Protein AF-A0A224ZAF1-F1 (afdb_monomer)

Solvent-accessible surface area (backbone atoms only — not comparable to full-atom values): 13313 Å² total; per-residue (Å²): 137,88,83,88,81,90,82,90,80,89,79,95,67,64,73,75,65,53,63,67,61,60,48,55,57,65,61,74,75,50,59,67,68,61,52,50,55,50,52,52,49,43,46,73,72,68,43,49,74,67,41,47,54,48,26,54,76,67,20,50,62,52,69,72,47,54,64,70,58,47,50,51,38,53,52,47,50,24,62,78,53,70,41,52,77,68,52,43,50,51,36,40,50,77,38,37,47,60,71,67,50,64,64,67,54,34,51,52,30,50,47,40,45,36,69,76,67,64,37,49,71,67,54,45,38,55,36,35,67,76,36,53,63,59,35,74,46,61,58,69,50,34,53,52,34,43,50,44,42,38,73,73,66,64,44,50,71,71,62,45,55,77,46,51,65,60,32,75,45,60,66,88,48,39,50,62,48,46,54,50,24,50,77,70,75,52,70,33,70,52,86,89,46,86,73,50,42,60,77,64,58,44,71,46,80,54,65,58,58,32,19,54,75,70,65,69,43,59,48,64,62,50,55,54,52,61,73,74,109

Organism: NCBI:txid60191

pLDDT: mean 88.0, std 18.53, range [28.61, 98.06]

Foldseek 3Di:
DDDDDDDDDDDPPPPPVVVVVVLVVLLVPDDPVLLVVLLVLCVVLVQDPVLSVLLCVQPVVLSSDHSVLNVVLLVLCCVLLVDDSVLSSLLCSVPVCLSVDDSVLLNVLSCCVCPVLPDDSVLSSLQCSVPVCSSVADSVQLSVQSCCCCVVLVDDSVLCSVPVCSSRDGCVQQVLLQVLCVVLVQSACDPVDPSHDRSVLSHDDDLQCSCVPRVVHGSVVSVVSVVVD

Radius of gyration: 22.2 Å; Cα contacts (8 Å, |Δi|>4): 228; chains: 1; bounding box: 72×34×62 Å

Structure (mmCIF, N/CA/C/O backbone):
data_AF-A0A224ZAF1-F1
#
_entry.id   AF-A0A224ZAF1-F1
#
loop_
_atom_site.group_PDB
_atom_site.id
_atom_site.type_symbol
_atom_site.label_atom_id
_atom_site.label_alt_id
_atom_site.label_comp_id
_atom_site.label_asym_id
_atom_site.label_entity_id
_atom_site.label_seq_id
_atom_site.pdbx_PDB_ins_code
_atom_site.Cartn_x
_atom_site.Cartn_y
_atom_site.Cartn_z
_atom_site.occupancy
_atom_site.B_iso_or_equiv
_atom_site.auth_seq_id
_atom_site.auth_comp_id
_atom_site.auth_asym_id
_atom_site.auth_atom_id
_atom_site.pdbx_PDB_model_num
ATOM 1 N N . MET A 1 1 ? -54.589 20.707 -3.545 1.00 34.38 1 MET A N 1
ATOM 2 C CA . MET A 1 1 ? -54.838 19.436 -2.820 1.00 34.38 1 MET A CA 1
ATOM 3 C C . MET A 1 1 ? -54.969 18.335 -3.865 1.00 34.38 1 MET A C 1
ATOM 5 O O . MET A 1 1 ? -55.726 18.616 -4.787 1.00 34.38 1 MET A O 1
ATOM 9 N N . PRO A 1 2 ? -54.338 17.138 -3.798 1.00 40.12 2 PRO A N 1
ATOM 10 C CA . PRO A 1 2 ? -53.207 16.578 -3.009 1.00 40.12 2 PRO A CA 1
ATOM 11 C C . PRO A 1 2 ? -51.940 16.366 -3.919 1.00 40.12 2 PRO A C 1
ATOM 13 O O . PRO A 1 2 ? -52.052 16.521 -5.125 1.00 40.12 2 PRO A O 1
ATOM 16 N N . ALA A 1 3 ? -50.661 16.287 -3.505 1.00 33.47 3 ALA A N 1
ATOM 17 C CA . ALA A 1 3 ? -49.837 15.394 -2.653 1.00 33.47 3 ALA A CA 1
ATOM 18 C C . ALA A 1 3 ? -48.871 14.460 -3.446 1.00 33.47 3 ALA A C 1
ATOM 20 O O . ALA A 1 3 ? -49.332 13.591 -4.170 1.00 33.47 3 ALA A O 1
ATOM 21 N N . ARG A 1 4 ? -47.554 14.583 -3.134 1.00 34.00 4 ARG A N 1
ATOM 22 C CA . ARG A 1 4 ? -46.446 13.573 -3.174 1.00 34.00 4 ARG A CA 1
ATOM 23 C C . ARG A 1 4 ? -46.018 13.034 -4.566 1.00 34.00 4 ARG A C 1
ATOM 25 O O . ARG A 1 4 ? -46.826 12.933 -5.461 1.00 34.00 4 ARG A O 1
ATOM 32 N N . SER A 1 5 ? -44.769 12.663 -4.876 1.00 31.55 5 SER A N 1
ATOM 33 C CA . SER A 1 5 ? -43.527 12.402 -4.124 1.00 31.55 5 SER A CA 1
ATOM 34 C C . SER A 1 5 ? -42.314 12.343 -5.077 1.00 31.55 5 SER A C 1
ATOM 36 O O . SER A 1 5 ? -42.442 12.008 -6.248 1.00 31.55 5 SER A O 1
ATOM 38 N N . ARG A 1 6 ? -41.122 12.604 -4.523 1.00 40.50 6 ARG A N 1
ATOM 39 C CA . ARG A 1 6 ? -39.779 12.392 -5.101 1.00 40.50 6 ARG A CA 1
ATOM 40 C C . ARG A 1 6 ? -39.548 10.957 -5.609 1.00 40.50 6 ARG A C 1
ATOM 42 O O . ARG A 1 6 ? -39.915 10.021 -4.909 1.00 40.50 6 ARG A O 1
ATOM 49 N N . SER A 1 7 ? -38.684 10.794 -6.617 1.00 29.95 7 SER A N 1
ATOM 50 C CA . SER A 1 7 ? -37.680 9.714 -6.599 1.00 29.95 7 SER A CA 1
ATOM 51 C C . SER A 1 7 ? -36.420 10.066 -7.401 1.00 29.95 7 SER A C 1
ATOM 53 O O . SER A 1 7 ? -36.425 10.113 -8.627 1.00 29.95 7 SER A O 1
ATOM 55 N N . ARG A 1 8 ? -35.312 10.268 -6.679 1.00 40.66 8 ARG A N 1
ATOM 56 C CA . ARG A 1 8 ? -33.944 10.075 -7.183 1.00 40.66 8 ARG A CA 1
ATOM 57 C C . ARG A 1 8 ? -33.685 8.569 -7.317 1.00 40.66 8 ARG A C 1
ATOM 59 O O . ARG A 1 8 ? -33.911 7.852 -6.350 1.00 40.66 8 ARG A O 1
ATOM 66 N N . SER A 1 9 ? -33.062 8.123 -8.403 1.00 30.52 9 SER A N 1
ATOM 67 C CA . SER A 1 9 ? -32.105 6.998 -8.390 1.00 30.52 9 SER A CA 1
ATOM 68 C C . SER A 1 9 ? -31.168 7.178 -9.596 1.00 30.52 9 SER A C 1
ATOM 70 O O . SER A 1 9 ? -31.626 7.387 -10.709 1.00 30.52 9 SER A O 1
ATOM 72 N N . LYS A 1 10 ? -29.897 7.548 -9.389 1.00 38.84 10 LYS A N 1
ATOM 73 C CA . LYS A 1 10 ? -28.724 6.697 -9.109 1.00 38.84 10 LYS A CA 1
ATOM 74 C C . LYS A 1 10 ? -28.522 5.588 -10.144 1.00 38.84 10 LYS A C 1
ATOM 76 O O . LYS A 1 10 ? -29.118 4.537 -9.998 1.00 38.84 10 LYS A O 1
ATOM 81 N N . THR A 1 11 ? -27.518 5.764 -11.004 1.00 35.31 11 THR A N 1
ATOM 82 C CA . THR A 1 11 ? -26.597 4.684 -11.415 1.00 35.31 11 THR A CA 1
ATOM 83 C C . THR A 1 11 ? -25.289 5.277 -11.951 1.00 35.31 11 THR A C 1
ATOM 85 O O . THR A 1 11 ? -24.948 5.220 -13.127 1.00 35.31 11 THR A O 1
ATOM 88 N N . GLY A 1 12 ? -24.489 5.829 -11.034 1.00 39.91 12 GLY A N 1
ATOM 89 C CA . GLY A 1 12 ? -23.061 6.092 -11.241 1.00 39.91 12 GLY A CA 1
ATOM 90 C C . GLY A 1 12 ? -22.243 4.797 -11.203 1.00 39.91 12 GLY A C 1
ATOM 91 O O . GLY A 1 12 ? -21.372 4.646 -10.353 1.00 39.91 12 GLY A O 1
ATOM 92 N N . ALA A 1 13 ? -22.559 3.846 -12.085 1.00 35.72 13 ALA A N 1
ATOM 93 C CA . ALA A 1 13 ? -21.851 2.569 -12.225 1.00 35.72 13 ALA A CA 1
ATOM 94 C C . ALA A 1 13 ? -21.163 2.410 -13.596 1.00 35.72 13 ALA A C 1
ATOM 96 O O . ALA A 1 13 ? -20.459 1.431 -13.823 1.00 35.72 13 ALA A O 1
ATOM 97 N N . SER A 1 14 ? -21.303 3.385 -14.502 1.00 32.88 14 SER A N 1
ATOM 98 C CA . SER A 1 14 ? -20.817 3.243 -15.881 1.00 32.88 14 SER A CA 1
ATOM 99 C C . SER A 1 14 ? -19.354 3.656 -16.099 1.00 32.88 14 SER A C 1
ATOM 101 O O . SER A 1 14 ? -18.774 3.287 -17.113 1.00 32.88 14 SER A O 1
ATOM 103 N N . LEU A 1 15 ? -18.721 4.392 -15.177 1.00 32.12 15 LEU A N 1
ATOM 104 C CA . LEU A 1 15 ? -17.394 4.987 -15.427 1.00 32.12 15 LEU A CA 1
ATOM 105 C C . LEU A 1 15 ? -16.204 4.069 -15.104 1.00 32.12 15 LEU A C 1
ATOM 107 O O . LEU A 1 15 ? -15.120 4.260 -15.649 1.00 32.12 15 LEU A O 1
ATOM 111 N N . LEU A 1 16 ? -16.386 3.048 -14.260 1.00 40.03 16 LEU A N 1
ATOM 112 C CA . LEU A 1 16 ? -15.295 2.132 -13.890 1.00 40.03 16 LEU A CA 1
ATOM 113 C C . LEU A 1 16 ? -15.187 0.919 -14.822 1.00 40.03 16 LEU A C 1
ATOM 115 O O . LEU A 1 16 ? -14.086 0.417 -15.036 1.00 40.03 16 LEU A O 1
ATOM 119 N N . PHE A 1 17 ? -16.296 0.493 -15.433 1.00 28.61 17 PHE A N 1
ATOM 120 C CA . PHE A 1 17 ? -16.288 -0.577 -16.436 1.00 28.61 17 PHE A CA 1
ATOM 121 C C . PHE A 1 17 ? -15.865 -0.093 -17.830 1.00 28.61 17 PHE A C 1
ATOM 123 O O . PHE A 1 17 ? -15.310 -0.867 -18.608 1.00 28.61 17 PHE A O 1
ATOM 130 N N . TRP A 1 18 ? -16.046 1.196 -18.131 1.00 31.34 18 TRP A N 1
ATOM 131 C CA . TRP A 1 18 ? -15.693 1.764 -19.434 1.00 31.34 18 TRP A CA 1
ATOM 132 C C . TRP A 1 18 ? -14.180 1.861 -19.683 1.00 31.34 18 TRP A C 1
ATOM 134 O O . TRP A 1 18 ? -13.717 1.642 -20.802 1.00 31.34 18 TRP A O 1
ATOM 144 N N . ASN A 1 19 ? -13.382 2.101 -18.638 1.00 35.50 19 ASN A N 1
ATOM 145 C CA . ASN A 1 19 ? -11.931 2.266 -18.788 1.00 35.50 19 ASN A CA 1
ATOM 146 C C . ASN A 1 19 ? -11.161 0.958 -19.008 1.00 35.50 19 ASN A C 1
ATOM 148 O O . ASN A 1 19 ? -10.015 1.01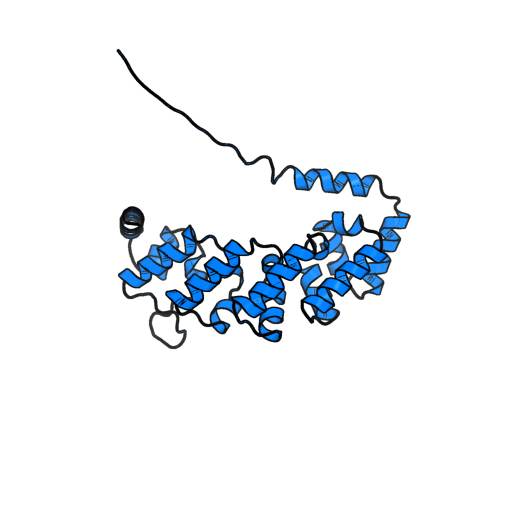1 -19.441 1.00 35.50 19 ASN A O 1
ATOM 152 N N . SER A 1 20 ? -11.757 -0.210 -18.742 1.00 36.09 20 SER A N 1
ATOM 153 C CA . SER A 1 20 ? -11.065 -1.489 -18.957 1.00 36.09 20 SER A CA 1
ATOM 154 C C . SER A 1 20 ? -11.207 -2.028 -20.384 1.00 36.09 20 SER A C 1
ATOM 156 O O . SER A 1 20 ? -10.370 -2.827 -20.793 1.00 36.09 20 SER A O 1
ATOM 158 N N . ARG A 1 21 ? -12.227 -1.603 -21.151 1.00 37.44 21 ARG A N 1
ATOM 159 C CA . ARG A 1 21 ? -12.426 -2.044 -22.548 1.00 37.44 21 ARG A CA 1
ATOM 160 C C . ARG A 1 21 ? -11.609 -1.239 -23.565 1.00 37.44 21 ARG A C 1
ATOM 162 O O . ARG A 1 21 ? -11.097 -1.826 -24.507 1.00 37.44 21 ARG A O 1
ATOM 169 N N . ARG A 1 22 ? -11.392 0.064 -23.344 1.00 43.25 22 ARG A N 1
ATOM 170 C CA . ARG A 1 22 ? -10.605 0.919 -24.264 1.00 43.25 22 ARG A CA 1
ATOM 171 C C . ARG A 1 22 ? -9.097 0.649 -24.263 1.00 43.25 22 ARG A C 1
ATOM 173 O O . ARG A 1 22 ? -8.414 0.966 -25.226 1.00 43.25 22 ARG A O 1
ATOM 180 N N . SER A 1 23 ? -8.553 0.065 -23.194 1.00 46.84 23 SER A N 1
ATOM 181 C CA . SER A 1 23 ? -7.111 -0.218 -23.102 1.00 46.84 23 SER A CA 1
ATOM 182 C C . SER A 1 23 ? -6.641 -1.361 -24.004 1.00 46.84 23 SER A C 1
ATOM 184 O O . SER A 1 23 ? -5.444 -1.473 -24.247 1.00 46.84 23 SER A O 1
ATOM 186 N N . CYS A 1 24 ? -7.561 -2.211 -24.470 1.00 50.28 24 CYS A N 1
ATOM 187 C CA . CYS A 1 24 ? -7.240 -3.323 -25.361 1.00 50.28 24 CYS A CA 1
ATOM 188 C C . CYS A 1 24 ? -7.118 -2.860 -26.823 1.00 50.28 24 CYS A C 1
ATOM 190 O O . CYS A 1 24 ? -6.304 -3.406 -27.551 1.00 50.28 24 CYS A O 1
ATOM 192 N N . GLU A 1 25 ? -7.827 -1.798 -27.230 1.00 53.69 25 GLU A N 1
ATOM 193 C CA . GLU A 1 25 ? -7.785 -1.292 -28.612 1.00 53.69 25 GLU A CA 1
ATOM 194 C C . GLU A 1 25 ? -6.395 -0.778 -29.007 1.00 53.69 25 GLU A C 1
ATOM 196 O O . GLU A 1 25 ? -5.901 -1.138 -30.064 1.00 53.69 25 GLU A O 1
ATOM 201 N N . VAL A 1 26 ? -5.713 -0.010 -28.148 1.00 60.78 26 VAL A N 1
ATOM 202 C CA . VAL A 1 26 ? -4.401 0.591 -28.482 1.00 60.78 26 VAL A CA 1
ATOM 203 C C . VAL A 1 26 ? -3.321 -0.465 -28.740 1.00 60.78 26 VAL A C 1
ATOM 205 O O . VAL A 1 26 ? -2.450 -0.265 -29.578 1.00 60.78 26 VAL A O 1
ATOM 208 N N . LEU A 1 27 ? -3.391 -1.602 -28.045 1.00 63.16 27 LEU A N 1
ATOM 209 C CA . LEU A 1 27 ? -2.445 -2.705 -28.216 1.00 63.16 27 LEU A CA 1
ATOM 210 C C . LEU A 1 27 ? -2.661 -3.477 -29.521 1.00 63.16 27 LEU A C 1
ATOM 212 O O . LEU A 1 27 ? -1.705 -4.030 -30.047 1.00 63.16 27 LEU A O 1
ATOM 216 N N . LEU A 1 28 ? -3.889 -3.494 -30.048 1.00 66.19 28 LEU A N 1
ATOM 217 C CA . LEU A 1 28 ? -4.219 -4.172 -31.306 1.00 66.19 28 LEU A CA 1
ATOM 218 C C . LEU A 1 28 ? -3.723 -3.407 -32.543 1.00 66.19 28 LEU A C 1
ATOM 220 O O . LEU A 1 28 ? -3.594 -4.006 -33.605 1.00 66.19 28 LEU A O 1
ATOM 224 N N . TYR A 1 29 ? -3.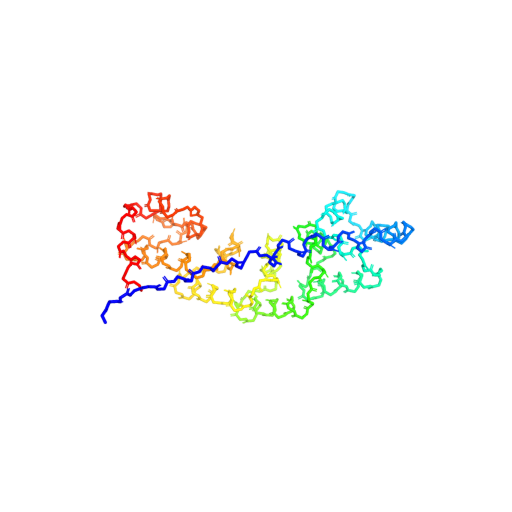436 -2.109 -32.407 1.00 72.38 29 TYR A N 1
ATOM 225 C CA . TYR A 1 29 ? -2.882 -1.273 -33.479 1.00 72.38 29 TYR A CA 1
ATOM 226 C C . TYR A 1 29 ? -1.354 -1.112 -33.404 1.00 72.38 29 TYR A C 1
ATOM 228 O O . TYR A 1 29 ? -0.768 -0.459 -34.265 1.00 72.38 29 TYR A O 1
ATOM 236 N N . GLU A 1 30 ? -0.697 -1.670 -32.382 1.00 75.62 30 GLU A N 1
ATOM 237 C CA . GLU A 1 30 ? 0.762 -1.619 -32.251 1.00 75.62 30 GLU A CA 1
ATOM 238 C C . GLU A 1 30 ? 1.425 -2.747 -33.059 1.00 75.62 30 GLU A C 1
ATOM 240 O O . GLU A 1 30 ? 1.025 -3.905 -32.916 1.00 75.62 30 GLU A O 1
ATOM 245 N N . PRO A 1 31 ? 2.458 -2.446 -33.872 1.00 81.56 31 PRO A N 1
ATOM 246 C CA . PRO A 1 31 ? 3.242 -3.464 -34.565 1.00 81.56 31 PRO A CA 1
ATOM 247 C C . PRO A 1 31 ? 3.814 -4.505 -33.595 1.00 81.56 31 PRO A C 1
ATOM 249 O O . PRO A 1 31 ? 4.301 -4.161 -32.511 1.00 81.56 31 PRO A O 1
ATOM 252 N N . LEU A 1 32 ? 3.791 -5.780 -33.991 1.00 80.94 32 LEU A N 1
ATOM 253 C CA . LEU A 1 32 ? 4.259 -6.890 -33.152 1.00 80.94 32 LEU A CA 1
ATOM 254 C C . LEU A 1 32 ? 5.736 -6.739 -32.770 1.00 80.94 32 LEU A C 1
ATOM 256 O O . LEU A 1 32 ? 6.126 -7.082 -31.654 1.00 80.94 32 LEU A O 1
ATOM 260 N N . GLU A 1 33 ? 6.541 -6.149 -33.648 1.00 84.06 33 GLU A N 1
ATOM 261 C CA . GLU A 1 33 ? 7.956 -5.870 -33.422 1.00 84.06 33 GLU A CA 1
ATOM 262 C C . GLU A 1 33 ? 8.144 -4.905 -32.245 1.00 84.06 33 GLU A C 1
ATOM 264 O O . GLU A 1 33 ? 8.993 -5.123 -31.381 1.00 84.06 33 GLU A O 1
ATOM 269 N N . ASN A 1 34 ? 7.300 -3.871 -32.144 1.00 85.56 34 ASN A N 1
ATOM 270 C CA . ASN A 1 34 ? 7.350 -2.922 -31.031 1.00 85.56 34 ASN A CA 1
ATOM 271 C C . ASN A 1 34 ? 6.990 -3.593 -29.705 1.00 85.56 34 ASN A C 1
ATOM 273 O O . ASN A 1 34 ? 7.576 -3.271 -28.670 1.00 85.56 34 ASN A O 1
ATOM 277 N N . LEU A 1 35 ? 6.024 -4.513 -29.721 1.00 85.25 35 LEU A N 1
ATOM 278 C CA . LEU A 1 35 ? 5.639 -5.265 -28.531 1.00 85.25 35 LEU A CA 1
ATOM 279 C C . LEU A 1 35 ? 6.760 -6.205 -28.087 1.00 85.25 35 LEU A C 1
ATOM 281 O O . LEU A 1 35 ? 7.071 -6.236 -26.895 1.00 85.25 35 LEU A O 1
ATOM 285 N N . GLN A 1 36 ? 7.414 -6.885 -29.030 1.00 89.50 36 GLN A N 1
ATOM 286 C CA . GLN A 1 36 ? 8.555 -7.750 -28.744 1.00 89.50 36 GLN A CA 1
ATOM 287 C C . GLN A 1 36 ? 9.703 -6.961 -28.103 1.00 89.50 36 GLN A C 1
ATOM 289 O O . GLN A 1 36 ? 10.167 -7.333 -27.030 1.00 89.50 36 GLN A O 1
ATOM 294 N N . VAL A 1 37 ? 10.064 -5.797 -28.655 1.00 93.19 37 VAL A N 1
ATOM 295 C CA . VAL A 1 37 ? 11.100 -4.914 -28.082 1.00 93.19 37 VAL A CA 1
ATOM 296 C C . VAL A 1 37 ? 10.777 -4.513 -26.635 1.00 93.19 37 VAL A C 1
ATOM 298 O O . VAL A 1 37 ? 11.663 -4.445 -25.782 1.00 93.19 37 VAL A O 1
ATOM 301 N N . ARG A 1 38 ? 9.502 -4.249 -26.321 1.00 92.44 38 ARG A N 1
ATOM 302 C CA . ARG A 1 38 ? 9.060 -3.873 -24.965 1.00 92.44 38 ARG A CA 1
ATOM 303 C C . ARG A 1 38 ? 9.100 -5.063 -24.001 1.00 92.44 38 ARG A C 1
ATOM 305 O O . ARG A 1 38 ? 9.441 -4.883 -22.831 1.00 92.44 38 ARG A O 1
ATOM 312 N N . VAL A 1 39 ? 8.788 -6.266 -24.480 1.00 93.56 39 VAL A N 1
ATOM 313 C CA . VAL A 1 39 ? 8.929 -7.517 -23.718 1.00 93.56 39 VAL A CA 1
ATOM 314 C C . VAL A 1 39 ? 10.403 -7.817 -23.446 1.00 93.56 39 VAL A C 1
ATOM 316 O O . VAL A 1 39 ? 10.773 -8.017 -22.288 1.00 93.56 39 VAL A O 1
ATOM 319 N N . ASP A 1 40 ? 11.254 -7.747 -24.467 1.00 95.44 40 ASP A N 1
ATOM 320 C CA . ASP A 1 40 ? 12.700 -7.962 -24.356 1.00 95.44 40 ASP A CA 1
ATOM 321 C C . ASP A 1 40 ? 13.336 -6.954 -23.397 1.00 95.44 40 ASP A C 1
ATOM 323 O O . ASP A 1 40 ? 14.179 -7.306 -22.570 1.00 95.44 40 ASP A O 1
ATOM 327 N N . TYR A 1 41 ? 12.869 -5.704 -23.421 1.00 96.56 41 TYR A N 1
ATOM 328 C CA . TYR A 1 41 ? 13.269 -4.698 -22.447 1.00 96.56 41 TYR A CA 1
ATOM 329 C C . TYR A 1 41 ? 12.937 -5.123 -21.005 1.00 96.56 41 TYR A C 1
ATOM 331 O O . TYR A 1 41 ? 13.802 -5.033 -20.129 1.00 96.56 41 TYR A O 1
ATOM 339 N N . LEU A 1 42 ? 11.726 -5.620 -20.728 1.00 95.94 42 LEU A N 1
ATOM 340 C CA . LEU A 1 42 ? 11.365 -6.086 -19.382 1.00 95.94 42 LEU A CA 1
ATOM 341 C C . LEU A 1 42 ? 12.235 -7.276 -18.947 1.00 95.94 42 LEU A C 1
ATOM 343 O O . LEU A 1 42 ? 12.708 -7.307 -17.807 1.00 95.94 42 LEU A O 1
ATOM 347 N N . LEU A 1 43 ? 12.516 -8.211 -19.856 1.00 96.50 43 LEU A N 1
ATOM 348 C CA . LEU A 1 43 ? 13.433 -9.324 -19.600 1.00 96.50 43 LEU A CA 1
ATOM 349 C C . LEU A 1 43 ? 14.857 -8.821 -19.309 1.00 96.50 43 LEU A C 1
ATOM 351 O O . LEU A 1 43 ? 15.472 -9.250 -18.331 1.00 96.50 43 LEU A O 1
ATOM 355 N N . SER A 1 44 ? 15.345 -7.821 -20.053 1.00 97.12 44 SER A N 1
ATOM 356 C CA . SER A 1 44 ? 16.657 -7.192 -19.822 1.00 97.12 44 SER A CA 1
ATOM 357 C C . SER A 1 44 ? 16.766 -6.544 -18.432 1.00 97.12 44 SER A C 1
ATOM 359 O O . SER A 1 44 ? 17.831 -6.532 -17.813 1.00 97.12 44 SER A O 1
ATOM 361 N N . LYS A 1 45 ? 15.640 -6.068 -17.879 1.00 96.62 45 LYS A N 1
ATOM 362 C CA . LYS A 1 45 ? 15.536 -5.509 -16.519 1.00 96.62 45 LYS A CA 1
ATOM 363 C C . LYS A 1 45 ? 15.363 -6.575 -15.432 1.00 96.62 45 LYS A C 1
ATOM 365 O O . LYS A 1 45 ? 15.161 -6.230 -14.261 1.00 96.62 45 LYS A O 1
ATOM 370 N N . ARG A 1 46 ? 15.524 -7.854 -15.790 1.00 97.44 46 ARG A N 1
ATOM 371 C CA . ARG A 1 46 ? 15.447 -9.041 -14.923 1.00 97.44 46 ARG A CA 1
ATOM 372 C C . ARG A 1 46 ? 14.053 -9.311 -14.355 1.00 97.44 46 ARG A C 1
ATOM 374 O O . ARG A 1 46 ? 13.938 -9.862 -13.260 1.00 97.44 46 ARG A O 1
ATOM 381 N N . PHE A 1 47 ? 12.990 -8.896 -15.046 1.00 97.38 47 PHE A N 1
ATOM 382 C CA . PHE A 1 47 ? 11.657 -9.422 -14.746 1.00 97.38 47 PHE A CA 1
ATOM 383 C C . PHE A 1 47 ? 11.595 -10.888 -15.183 1.00 97.38 47 PHE A C 1
ATOM 385 O O . PHE A 1 47 ? 12.058 -11.223 -16.271 1.00 97.38 47 PHE A O 1
ATOM 392 N N . SER A 1 48 ? 11.038 -11.761 -14.339 1.00 97.06 48 SER A N 1
ATOM 393 C CA . SER A 1 48 ? 10.843 -13.161 -14.722 1.00 97.06 48 SER A CA 1
ATOM 394 C C . SER A 1 48 ? 9.771 -13.277 -15.816 1.00 97.06 48 SER A C 1
ATOM 396 O O . SER A 1 48 ? 8.896 -12.407 -15.898 1.00 97.06 48 SER A O 1
ATOM 398 N N . PRO A 1 49 ? 9.776 -14.342 -16.632 1.00 96.19 49 PRO A N 1
ATOM 399 C CA . PRO A 1 49 ? 8.737 -14.565 -17.639 1.00 96.19 49 PRO A CA 1
ATOM 400 C C . PRO A 1 49 ? 7.310 -14.546 -17.058 1.00 96.19 49 PRO A C 1
ATOM 402 O O . PRO A 1 49 ? 6.387 -13.990 -17.658 1.00 96.19 49 PRO A O 1
ATOM 405 N N . GLU A 1 50 ? 7.121 -15.063 -15.841 1.00 95.94 50 GLU A N 1
ATOM 406 C CA . GLU A 1 50 ? 5.835 -15.057 -15.130 1.00 95.94 50 GLU A CA 1
ATOM 407 C C . GLU A 1 50 ? 5.441 -13.640 -14.702 1.00 95.94 50 GLU A C 1
ATOM 409 O O . GLU A 1 50 ? 4.272 -13.252 -14.792 1.00 95.94 50 GLU A O 1
ATOM 414 N N . ALA A 1 51 ? 6.415 -12.848 -14.243 1.00 95.69 51 ALA A N 1
ATOM 415 C CA . ALA A 1 51 ? 6.207 -11.451 -13.892 1.00 95.69 51 ALA A CA 1
ATOM 416 C C . ALA A 1 51 ? 5.822 -10.627 -15.123 1.00 95.69 51 ALA A C 1
ATOM 418 O O . ALA A 1 51 ? 4.852 -9.869 -15.061 1.00 95.69 51 ALA A O 1
ATOM 419 N N . VAL A 1 52 ? 6.520 -10.824 -16.247 1.00 95.25 52 VAL A N 1
ATOM 420 C CA . VAL A 1 52 ? 6.175 -10.211 -17.533 1.00 95.25 52 VAL A CA 1
ATOM 421 C C . VAL A 1 52 ? 4.748 -10.589 -17.904 1.00 95.25 52 VAL A C 1
ATOM 423 O O . VAL A 1 52 ? 3.913 -9.699 -18.006 1.00 95.25 52 VAL A O 1
ATOM 426 N N . THR A 1 53 ? 4.410 -11.879 -17.963 1.00 93.62 53 THR A N 1
ATOM 427 C CA . THR A 1 53 ? 3.053 -12.361 -18.292 1.00 93.62 53 THR A CA 1
ATOM 428 C C . THR A 1 53 ? 1.974 -11.720 -17.412 1.00 93.62 53 THR A C 1
ATOM 430 O O . THR A 1 53 ? 0.934 -11.262 -17.902 1.00 93.62 53 THR A O 1
ATOM 433 N N . ARG A 1 54 ? 2.229 -11.612 -16.101 1.00 94.31 54 ARG A N 1
ATOM 434 C CA . ARG A 1 54 ? 1.329 -10.929 -15.163 1.00 94.31 54 ARG A CA 1
ATOM 435 C C . ARG A 1 54 ? 1.190 -9.440 -15.485 1.00 94.31 54 ARG A C 1
ATOM 437 O O . ARG A 1 54 ? 0.075 -8.920 -15.392 1.00 94.31 54 ARG A O 1
ATOM 444 N N . ILE A 1 55 ? 2.275 -8.760 -15.848 1.00 93.19 55 ILE A N 1
ATOM 445 C CA . ILE A 1 55 ? 2.259 -7.353 -16.257 1.00 93.19 55 ILE A CA 1
ATOM 446 C C . ILE A 1 55 ? 1.443 -7.172 -17.539 1.00 93.19 55 ILE A C 1
ATOM 448 O O . ILE A 1 55 ? 0.539 -6.336 -17.538 1.00 93.19 55 ILE A O 1
ATOM 452 N N . LEU A 1 56 ? 1.682 -7.989 -18.573 1.00 89.12 56 LEU A N 1
ATOM 453 C CA . LEU A 1 56 ? 0.942 -7.937 -19.843 1.00 89.12 56 LEU A CA 1
ATOM 454 C C . LEU A 1 56 ? -0.569 -8.086 -19.597 1.00 89.12 56 LEU A C 1
ATOM 456 O O . LEU A 1 56 ? -1.370 -7.294 -20.089 1.00 89.12 56 LEU A O 1
ATOM 460 N N . SER A 1 57 ? -0.948 -9.055 -18.759 1.00 89.75 57 SER A N 1
ATOM 461 C CA . SER A 1 57 ? -2.352 -9.382 -18.483 1.00 89.75 57 SER A CA 1
ATOM 462 C C . SER A 1 57 ? -3.080 -8.301 -17.676 1.00 89.75 57 SER A C 1
ATOM 464 O O . SER A 1 57 ? -4.273 -8.074 -17.861 1.00 89.75 57 SER A O 1
ATOM 466 N N . ASN A 1 58 ? -2.390 -7.639 -16.740 1.00 90.25 58 ASN A N 1
ATOM 467 C CA . ASN A 1 58 ? -3.029 -6.736 -15.773 1.00 90.25 58 ASN A CA 1
ATOM 468 C C . ASN A 1 58 ? -2.791 -5.247 -16.051 1.00 90.25 58 ASN A C 1
ATOM 470 O O . ASN A 1 58 ? -3.499 -4.406 -15.487 1.00 90.25 58 ASN A O 1
ATOM 474 N N . ALA A 1 59 ? -1.809 -4.902 -16.880 1.00 90.31 59 ALA A N 1
ATOM 475 C CA . ALA A 1 59 ? -1.482 -3.531 -17.257 1.00 90.31 59 ALA A CA 1
ATOM 476 C C . ALA A 1 59 ? -1.064 -3.427 -18.737 1.00 90.31 59 ALA A C 1
ATOM 478 O O . ALA A 1 59 ? 0.048 -2.987 -19.026 1.00 90.31 59 ALA A O 1
ATOM 479 N N . PRO A 1 60 ? -1.971 -3.743 -19.682 1.00 85.94 60 PRO A N 1
ATOM 480 C CA . PRO A 1 60 ? -1.710 -3.625 -21.120 1.00 85.94 60 PRO A CA 1
ATOM 481 C C . PRO A 1 60 ? -1.201 -2.230 -21.523 1.00 85.94 60 PRO A C 1
ATOM 483 O O . PRO A 1 60 ? -0.280 -2.100 -22.320 1.00 85.94 60 PRO A O 1
ATOM 486 N N . LEU A 1 61 ? -1.711 -1.169 -20.886 1.00 86.75 61 LEU A N 1
ATOM 487 C CA . LEU A 1 61 ? -1.258 0.207 -21.129 1.00 86.75 61 LEU A CA 1
ATOM 488 C C . LEU A 1 61 ? 0.226 0.443 -20.826 1.00 86.75 61 LEU A C 1
ATOM 490 O O . LEU A 1 61 ? 0.808 1.372 -21.375 1.00 86.75 61 LEU A O 1
ATOM 494 N N . PHE A 1 62 ? 0.852 -0.359 -19.963 1.00 88.75 62 PHE A N 1
ATOM 495 C CA . PHE A 1 62 ? 2.280 -0.207 -19.698 1.00 88.75 62 PHE A CA 1
ATOM 496 C C . PHE A 1 62 ? 3.113 -0.559 -20.931 1.00 88.75 62 PHE A C 1
ATOM 498 O O . PHE A 1 62 ? 4.104 0.112 -21.207 1.00 88.75 62 PHE A O 1
ATOM 505 N N . LEU A 1 63 ? 2.651 -1.537 -21.715 1.00 84.62 63 LEU A N 1
ATOM 506 C CA . LEU A 1 63 ? 3.232 -1.861 -23.009 1.00 84.62 63 LEU A CA 1
ATOM 507 C C . LEU A 1 63 ? 2.892 -0.846 -24.082 1.00 84.62 63 LEU A C 1
ATOM 509 O O . LEU A 1 63 ? 3.500 -0.931 -25.124 1.00 84.62 63 LEU A O 1
ATOM 513 N N . ALA A 1 64 ? 1.955 0.083 -23.899 1.00 87.19 64 ALA A N 1
ATOM 514 C CA . ALA A 1 64 ? 1.731 1.143 -24.886 1.00 87.19 64 ALA A CA 1
ATOM 515 C C . ALA A 1 64 ? 2.810 2.241 -24.805 1.00 87.19 64 ALA A C 1
ATOM 517 O O . ALA A 1 64 ? 2.886 3.124 -25.657 1.00 87.19 64 ALA A O 1
ATOM 518 N N . PHE A 1 65 ? 3.645 2.226 -23.763 1.00 89.94 65 PHE A N 1
ATOM 519 C CA . PHE A 1 65 ? 4.719 3.194 -23.608 1.00 89.94 65 PHE A CA 1
ATOM 520 C C . PHE A 1 65 ? 5.956 2.818 -24.419 1.00 89.94 65 PHE A C 1
ATOM 522 O O . PHE A 1 65 ? 6.315 1.653 -24.571 1.00 89.94 65 PHE A O 1
ATOM 529 N N . ARG A 1 66 ? 6.668 3.849 -24.881 1.00 91.69 66 ARG A N 1
ATOM 530 C CA . ARG A 1 66 ? 8.020 3.694 -25.427 1.00 91.69 66 ARG A CA 1
ATOM 531 C C . ARG A 1 66 ? 8.962 3.194 -24.333 1.00 91.69 66 ARG A C 1
ATOM 533 O O . ARG A 1 66 ? 8.810 3.579 -23.172 1.00 91.69 66 ARG A O 1
ATOM 540 N N . VAL A 1 67 ? 9.984 2.432 -24.719 1.00 94.62 67 VAL A N 1
ATOM 541 C CA . VAL A 1 67 ? 10.987 1.867 -23.797 1.00 94.62 67 VAL A CA 1
ATOM 542 C C . VAL A 1 67 ? 11.590 2.934 -22.877 1.00 94.62 67 VAL A C 1
ATOM 544 O O . VAL A 1 67 ? 11.609 2.750 -21.664 1.00 94.62 67 VAL A O 1
ATOM 547 N N . ASN A 1 68 ? 11.962 4.100 -23.414 1.00 95.50 68 ASN A N 1
ATOM 548 C CA . ASN A 1 68 ? 12.502 5.210 -22.614 1.00 95.50 68 ASN A CA 1
ATOM 549 C C . ASN A 1 68 ? 11.523 5.685 -21.528 1.00 95.50 68 ASN A C 1
ATOM 551 O O . ASN A 1 68 ? 11.925 6.018 -20.416 1.00 95.50 68 ASN A O 1
ATOM 555 N N . SER A 1 69 ? 10.222 5.705 -21.830 1.00 95.38 69 SER A N 1
ATOM 556 C CA . SER A 1 69 ? 9.187 6.080 -20.865 1.00 95.38 69 SER A CA 1
ATOM 557 C C . SER A 1 69 ? 8.950 4.987 -19.825 1.00 95.38 69 SER A C 1
ATOM 559 O O . SER A 1 69 ? 8.687 5.309 -18.667 1.00 95.38 69 SER A O 1
ATOM 561 N N . MET A 1 70 ? 9.043 3.711 -20.210 1.00 96.06 70 MET A N 1
ATOM 562 C CA . MET A 1 70 ? 8.998 2.593 -19.264 1.00 96.06 70 MET A CA 1
ATOM 563 C C . MET A 1 70 ? 10.175 2.679 -18.287 1.00 96.06 70 MET A C 1
ATOM 565 O O . MET A 1 70 ? 9.959 2.644 -17.077 1.00 96.06 70 MET A O 1
ATOM 569 N N . ASP A 1 71 ? 11.387 2.885 -18.804 1.00 97.12 71 ASP A N 1
ATOM 570 C CA . ASP A 1 71 ? 12.613 2.995 -18.011 1.00 97.12 71 ASP A CA 1
ATOM 571 C C . ASP A 1 71 ? 12.580 4.177 -17.052 1.00 97.12 71 ASP A C 1
ATOM 573 O O . ASP A 1 71 ? 12.776 4.003 -15.850 1.00 97.12 71 ASP A O 1
ATOM 577 N N . TYR A 1 72 ? 12.192 5.352 -17.550 1.00 97.69 72 TYR A N 1
ATOM 578 C CA . TYR A 1 72 ? 12.006 6.538 -16.722 1.00 97.69 72 TYR A CA 1
ATOM 579 C C . TYR A 1 72 ? 11.021 6.295 -15.570 1.00 97.69 72 TYR A C 1
ATOM 581 O O . TYR A 1 72 ? 11.282 6.689 -14.435 1.00 97.69 72 TYR A O 1
ATOM 589 N N . ARG A 1 73 ? 9.895 5.616 -15.827 1.00 97.19 73 ARG A N 1
ATOM 590 C CA . ARG A 1 73 ? 8.880 5.326 -14.799 1.00 97.19 73 ARG A CA 1
ATOM 591 C C . ARG A 1 73 ? 9.378 4.320 -13.762 1.00 97.19 73 ARG A C 1
ATOM 593 O O . ARG A 1 73 ? 9.093 4.495 -12.579 1.00 97.19 73 ARG A O 1
ATOM 600 N N . LEU A 1 74 ? 10.131 3.298 -14.171 1.00 97.44 74 LEU A N 1
ATOM 601 C CA . LEU A 1 74 ? 10.754 2.352 -13.239 1.00 97.44 74 LEU A CA 1
ATOM 602 C C . LEU A 1 74 ? 11.835 3.037 -12.388 1.00 97.44 74 LEU A C 1
ATOM 604 O O . LEU A 1 74 ? 11.836 2.878 -11.168 1.00 97.44 74 LEU A O 1
ATOM 608 N N . GLY A 1 75 ? 12.688 3.862 -13.003 1.00 97.75 75 GLY A N 1
ATOM 609 C CA . GLY A 1 75 ? 13.701 4.655 -12.302 1.00 97.75 75 GLY A CA 1
ATOM 610 C C . GLY A 1 75 ? 13.094 5.688 -11.348 1.00 97.75 75 GLY A C 1
ATOM 611 O O . GLY A 1 75 ? 13.580 5.868 -10.232 1.00 97.75 75 GLY A O 1
ATOM 612 N N . PHE A 1 76 ? 11.977 6.311 -11.733 1.00 98.06 76 PHE A N 1
ATOM 613 C CA . PHE A 1 76 ? 11.209 7.196 -10.859 1.00 98.06 76 PHE A CA 1
ATOM 614 C C . PHE A 1 76 ? 10.748 6.468 -9.591 1.00 98.06 76 PHE A C 1
ATOM 616 O O . PHE A 1 76 ? 10.976 6.977 -8.494 1.00 98.06 76 PHE A O 1
ATOM 623 N N . LEU A 1 77 ? 10.148 5.276 -9.724 1.00 97.44 77 LEU A N 1
ATOM 624 C CA . LEU A 1 77 ? 9.713 4.475 -8.574 1.00 97.44 77 LEU A CA 1
ATOM 625 C C . LEU A 1 77 ? 10.897 4.093 -7.684 1.00 97.44 77 LEU A C 1
ATOM 627 O O . LEU A 1 77 ? 10.792 4.183 -6.465 1.00 97.44 77 LEU A O 1
ATOM 631 N N . GLN A 1 78 ? 12.022 3.718 -8.294 1.00 97.12 78 GLN A N 1
ATOM 632 C CA . GLN A 1 78 ? 13.243 3.380 -7.573 1.00 97.12 78 GLN A CA 1
ATOM 633 C C . GLN A 1 78 ? 13.724 4.544 -6.698 1.00 97.12 78 GLN A C 1
ATOM 635 O O . GLN A 1 78 ? 13.982 4.362 -5.513 1.00 97.12 78 GLN A O 1
ATOM 640 N N . ARG A 1 79 ? 13.788 5.752 -7.269 1.00 96.94 79 ARG A N 1
ATOM 641 C CA . ARG A 1 79 ? 14.266 6.960 -6.588 1.00 96.94 79 ARG A CA 1
ATOM 642 C C . ARG A 1 79 ? 13.299 7.456 -5.515 1.00 96.94 79 ARG A C 1
ATOM 644 O O . ARG A 1 79 ? 13.727 7.723 -4.403 1.00 96.94 79 ARG A O 1
ATOM 651 N N . VAL A 1 80 ? 12.013 7.599 -5.842 1.00 96.19 80 VAL A N 1
ATOM 652 C CA . VAL A 1 80 ? 11.016 8.198 -4.932 1.00 96.19 80 VAL A CA 1
ATOM 653 C C . VAL A 1 80 ? 10.752 7.314 -3.716 1.00 96.19 80 VAL A C 1
ATOM 655 O O . VAL A 1 80 ? 10.508 7.818 -2.626 1.00 96.19 80 VAL A O 1
ATOM 658 N N . LEU A 1 81 ? 10.810 5.996 -3.896 1.00 95.12 81 LEU A N 1
ATOM 659 C CA . LEU A 1 81 ? 10.532 5.026 -2.838 1.00 95.12 81 LEU A CA 1
ATOM 660 C C . LEU A 1 81 ? 11.816 4.439 -2.227 1.00 95.12 81 LEU A C 1
ATOM 662 O O . LEU A 1 81 ? 11.740 3.574 -1.357 1.00 95.12 81 LEU A O 1
ATOM 666 N N . SER A 1 82 ? 12.990 4.879 -2.694 1.00 95.94 82 SER A N 1
ATOM 667 C CA . SER A 1 82 ? 14.309 4.364 -2.300 1.00 95.94 82 SER A CA 1
ATOM 668 C C . SER A 1 82 ? 14.454 2.838 -2.434 1.00 95.94 82 SER A C 1
ATOM 670 O O . SER A 1 82 ? 15.158 2.205 -1.646 1.00 95.94 82 SER A O 1
ATOM 672 N N . LEU A 1 83 ? 13.763 2.231 -3.403 1.00 96.56 83 LEU A N 1
ATOM 673 C CA . LEU A 1 83 ? 13.738 0.780 -3.612 1.00 96.56 83 LEU A CA 1
ATOM 674 C C . LEU A 1 83 ? 14.990 0.308 -4.361 1.00 96.56 83 LEU A C 1
ATOM 676 O O . LEU A 1 83 ? 15.558 1.019 -5.184 1.00 96.56 83 LEU A O 1
ATOM 680 N N . SER A 1 84 ? 15.392 -0.934 -4.137 1.00 97.19 84 SER A N 1
ATOM 681 C CA . SER A 1 84 ? 16.322 -1.657 -5.001 1.00 97.19 84 SER A CA 1
ATOM 682 C C . SER A 1 84 ? 15.634 -2.109 -6.292 1.00 97.19 84 SER A C 1
ATOM 684 O O . SER A 1 84 ? 14.407 -2.204 -6.379 1.00 97.19 84 SER A O 1
ATOM 686 N N . GLY A 1 85 ? 16.418 -2.481 -7.308 1.00 97.00 85 GLY A N 1
ATOM 687 C CA . GLY A 1 85 ? 15.854 -3.021 -8.549 1.00 97.00 85 GLY A CA 1
ATOM 688 C C . GLY A 1 85 ? 14.998 -4.280 -8.333 1.00 97.00 85 GLY A C 1
ATOM 689 O O . GLY A 1 85 ? 14.013 -4.479 -9.039 1.00 97.00 85 GLY A O 1
ATOM 690 N N . ALA A 1 86 ? 15.331 -5.119 -7.345 1.00 97.56 86 ALA A N 1
ATOM 691 C CA . ALA A 1 86 ? 14.532 -6.298 -7.000 1.00 97.56 86 ALA A CA 1
ATOM 692 C C . ALA A 1 86 ? 13.184 -5.919 -6.379 1.00 97.56 86 ALA A C 1
ATOM 694 O O . ALA A 1 86 ? 12.152 -6.473 -6.758 1.00 97.56 86 ALA A O 1
ATOM 695 N N . GLU A 1 87 ? 13.178 -4.931 -5.490 1.00 97.88 87 GLU A N 1
ATOM 696 C CA . GLU A 1 87 ? 11.959 -4.437 -4.857 1.00 97.88 87 GLU A CA 1
ATOM 697 C C . GLU A 1 87 ? 11.051 -3.712 -5.857 1.00 97.88 87 GLU A C 1
ATOM 699 O O . GLU A 1 87 ? 9.846 -3.951 -5.865 1.00 97.88 87 GLU A O 1
ATOM 704 N N . VAL A 1 88 ? 11.604 -2.914 -6.781 1.00 98.00 88 VAL A N 1
ATOM 705 C CA . VAL A 1 88 ? 10.817 -2.314 -7.876 1.00 98.00 88 VAL A CA 1
ATOM 706 C C . VAL A 1 88 ? 10.131 -3.403 -8.698 1.00 98.00 88 VAL A C 1
ATOM 708 O O . VAL A 1 88 ? 8.927 -3.317 -8.947 1.00 98.00 88 VAL A O 1
ATOM 711 N N . ARG A 1 89 ? 10.860 -4.461 -9.081 1.00 98.06 89 ARG A N 1
ATOM 712 C CA . ARG A 1 89 ? 10.270 -5.598 -9.803 1.00 98.06 89 ARG A CA 1
ATOM 713 C C . ARG A 1 89 ? 9.158 -6.262 -9.005 1.00 98.06 89 ARG A C 1
ATOM 715 O O . ARG A 1 89 ? 8.105 -6.541 -9.576 1.00 98.06 89 ARG A O 1
ATOM 722 N N . HIS A 1 90 ? 9.354 -6.483 -7.706 1.00 97.56 90 HIS A N 1
ATOM 723 C CA . HIS A 1 90 ? 8.331 -7.055 -6.828 1.00 97.56 90 HIS A CA 1
ATOM 724 C C . HIS A 1 90 ? 7.072 -6.185 -6.781 1.00 97.56 90 HIS A C 1
ATOM 726 O O . HIS A 1 90 ? 5.975 -6.675 -7.049 1.00 97.56 90 HIS A O 1
ATOM 732 N N . VAL A 1 91 ? 7.219 -4.883 -6.522 1.00 97.44 91 VAL A N 1
ATOM 733 C CA . VAL A 1 91 ? 6.105 -3.926 -6.428 1.00 97.44 91 VAL A CA 1
ATOM 734 C C . VAL A 1 91 ? 5.345 -3.827 -7.751 1.00 97.44 91 VAL A C 1
ATOM 736 O O . VAL A 1 91 ? 4.114 -3.908 -7.760 1.00 97.44 91 VAL A O 1
ATOM 739 N N . VAL A 1 92 ? 6.056 -3.703 -8.875 1.00 97.00 92 VAL A N 1
ATOM 740 C CA . VAL A 1 92 ? 5.450 -3.633 -10.213 1.00 97.00 92 VAL A CA 1
ATOM 741 C C . VAL A 1 92 ? 4.778 -4.955 -10.571 1.00 97.00 92 VAL A C 1
ATOM 743 O O . VAL A 1 92 ? 3.669 -4.948 -11.087 1.00 97.00 92 VAL A O 1
ATOM 746 N N . THR A 1 93 ? 5.363 -6.101 -10.228 1.00 96.38 93 THR A N 1
ATOM 747 C CA . THR A 1 93 ? 4.718 -7.405 -10.452 1.00 96.38 93 THR A CA 1
ATOM 748 C C . THR A 1 93 ? 3.461 -7.560 -9.597 1.00 96.38 93 THR A C 1
ATOM 750 O O . THR A 1 93 ? 2.446 -8.074 -10.067 1.00 96.38 93 THR A O 1
ATOM 753 N N . ARG A 1 94 ? 3.488 -7.089 -8.343 1.00 95.75 94 ARG A N 1
ATOM 754 C CA . ARG A 1 94 ? 2.352 -7.150 -7.413 1.00 95.75 94 ARG A CA 1
ATOM 755 C C . ARG A 1 94 ? 1.222 -6.209 -7.822 1.00 95.75 94 ARG A C 1
ATOM 757 O O . ARG A 1 94 ? 0.051 -6.550 -7.642 1.00 95.75 94 ARG A O 1
ATOM 764 N N . TYR A 1 95 ? 1.551 -5.043 -8.371 1.00 96.25 95 TYR A N 1
ATOM 765 C CA . TYR A 1 95 ? 0.577 -4.093 -8.898 1.00 96.25 95 TYR A CA 1
ATOM 766 C C . TYR A 1 95 ? 1.030 -3.484 -10.241 1.00 96.25 95 TYR A C 1
ATOM 768 O O . TYR A 1 95 ? 1.483 -2.338 -10.276 1.00 96.25 95 TYR A O 1
ATOM 776 N N . PRO A 1 96 ? 0.825 -4.198 -11.370 1.00 95.56 96 PRO A N 1
ATOM 777 C CA . PRO A 1 96 ? 1.348 -3.798 -12.686 1.00 95.56 96 PRO A CA 1
ATOM 778 C C . PRO A 1 96 ? 0.873 -2.450 -13.216 1.00 95.56 96 PRO A C 1
ATOM 780 O O . PRO A 1 96 ? 1.513 -1.854 -14.076 1.00 95.56 96 PRO A O 1
ATOM 783 N N . LYS A 1 97 ? -0.247 -1.940 -12.697 1.00 94.50 97 LYS A N 1
ATOM 784 C CA . LYS A 1 97 ? -0.781 -0.631 -13.086 1.00 94.50 97 LYS A CA 1
ATOM 785 C C . LYS A 1 97 ? -0.005 0.531 -12.462 1.00 94.50 97 LYS A C 1
ATOM 787 O O . LYS A 1 97 ? -0.107 1.638 -12.981 1.00 94.50 97 LYS A O 1
ATOM 792 N N . LEU A 1 98 ? 0.783 0.305 -11.405 1.00 95.69 98 LEU A N 1
ATOM 793 C CA . LEU A 1 98 ? 1.527 1.356 -10.702 1.00 95.69 98 LEU A CA 1
ATOM 794 C C . LEU A 1 98 ? 2.348 2.262 -11.637 1.00 95.69 98 LEU A C 1
ATOM 796 O O . LEU A 1 98 ? 2.128 3.473 -11.598 1.00 95.69 98 LEU A O 1
ATOM 800 N N . PRO A 1 99 ? 3.233 1.738 -12.512 1.00 94.94 99 PRO A N 1
ATOM 801 C CA . PRO A 1 99 ? 4.030 2.587 -13.391 1.00 94.94 99 PRO A CA 1
ATOM 802 C C . PRO A 1 99 ? 3.184 3.360 -14.407 1.00 94.94 99 PRO A C 1
ATOM 804 O O . PRO A 1 99 ? 3.663 4.355 -14.932 1.00 94.94 99 PRO A O 1
ATOM 807 N N . THR A 1 100 ? 1.934 2.970 -14.677 1.00 93.69 100 THR A N 1
ATOM 808 C CA . THR A 1 100 ? 1.036 3.692 -15.602 1.00 93.69 100 THR A CA 1
ATOM 809 C C . THR A 1 100 ? 0.316 4.877 -14.959 1.00 93.69 100 THR A C 1
ATOM 811 O O . THR A 1 100 ? -0.236 5.722 -15.661 1.00 93.69 100 THR A O 1
ATOM 814 N N . CYS A 1 101 ? 0.332 4.973 -13.628 1.00 94.25 101 CYS A N 1
ATOM 815 C CA . CYS A 1 101 ? -0.341 6.038 -12.899 1.00 94.25 101 CYS A CA 1
ATOM 816 C C . CYS A 1 101 ? 0.388 7.391 -13.023 1.00 94.25 101 CYS A C 1
ATOM 818 O O . CYS A 1 101 ? 1.504 7.504 -13.547 1.00 94.25 101 CYS A O 1
ATOM 820 N N . LYS A 1 102 ? -0.278 8.453 -12.552 1.00 94.75 102 LYS A N 1
ATOM 821 C CA . LYS A 1 102 ? 0.281 9.810 -12.517 1.00 94.75 102 LYS A CA 1
ATOM 822 C C . LYS A 1 102 ? 1.424 9.864 -11.501 1.00 94.75 102 LYS A C 1
ATOM 824 O O . LYS A 1 102 ? 1.186 9.650 -10.316 1.00 94.75 102 LYS A O 1
ATOM 829 N N . LEU A 1 103 ? 2.631 10.192 -11.961 1.00 95.69 103 LEU A N 1
ATOM 830 C CA . LEU A 1 103 ? 3.842 10.193 -11.128 1.00 95.69 103 LEU A CA 1
ATOM 831 C C . LEU A 1 103 ? 3.738 11.166 -9.951 1.00 95.69 103 LEU A C 1
ATOM 833 O O . LEU A 1 103 ? 4.026 10.782 -8.825 1.00 95.69 103 LEU A O 1
ATOM 837 N N . HIS A 1 104 ? 3.19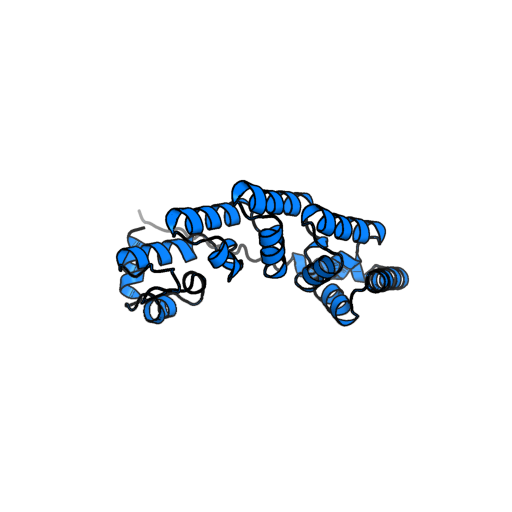3 12.360 -10.186 1.00 95.25 104 HIS A N 1
ATOM 838 C CA . HIS A 1 104 ? 2.955 13.344 -9.129 1.00 95.25 104 HIS A CA 1
ATOM 839 C C . HIS A 1 104 ? 2.065 12.802 -7.996 1.00 95.25 104 HIS A C 1
ATOM 841 O O . HIS A 1 104 ? 2.348 13.019 -6.828 1.00 95.25 104 HIS A O 1
ATOM 847 N N . SER A 1 105 ? 1.026 12.017 -8.314 1.00 95.06 105 SER A N 1
ATOM 848 C CA . SER A 1 105 ? 0.169 11.417 -7.279 1.00 95.06 105 SER A CA 1
ATOM 849 C C . SER A 1 105 ? 0.914 10.386 -6.432 1.00 95.06 105 SER A C 1
ATOM 851 O O . SER A 1 105 ? 0.629 10.264 -5.243 1.00 95.06 105 SER A O 1
ATOM 853 N N . ILE A 1 106 ? 1.832 9.633 -7.044 1.00 97.31 106 ILE A N 1
ATOM 854 C CA . ILE A 1 106 ? 2.675 8.660 -6.341 1.00 97.31 106 ILE A CA 1
ATOM 855 C C . ILE A 1 106 ? 3.637 9.397 -5.410 1.00 97.31 106 ILE A C 1
ATOM 857 O O . ILE A 1 106 ? 3.772 9.011 -4.254 1.00 97.31 106 ILE A O 1
ATOM 861 N N . GLU A 1 107 ? 4.257 10.468 -5.902 1.00 96.81 107 GLU A N 1
ATOM 862 C CA . GLU A 1 107 ? 5.178 11.312 -5.140 1.00 96.81 107 GLU A CA 1
ATOM 863 C C . GLU A 1 107 ? 4.494 11.969 -3.939 1.00 96.81 107 GLU A C 1
ATOM 865 O O . GLU A 1 107 ? 4.981 11.831 -2.822 1.00 96.81 107 GLU A O 1
ATOM 870 N N . CYS A 1 108 ? 3.324 12.587 -4.133 1.00 96.94 108 CYS A N 1
ATOM 871 C CA . CYS A 1 108 ? 2.558 13.176 -3.035 1.00 96.94 108 CYS A CA 1
ATOM 872 C C . CYS A 1 108 ? 2.177 12.139 -1.976 1.00 96.94 108 CYS A C 1
ATOM 874 O O . CYS A 1 108 ? 2.318 12.407 -0.791 1.00 96.94 108 CYS A O 1
ATOM 876 N N . ASN A 1 109 ? 1.717 10.949 -2.376 1.00 97.44 109 ASN A N 1
ATOM 877 C CA . ASN A 1 109 ? 1.365 9.909 -1.410 1.00 97.44 109 ASN A CA 1
ATOM 878 C C . ASN A 1 109 ? 2.595 9.354 -0.678 1.00 97.44 109 ASN A C 1
ATOM 880 O O . ASN A 1 109 ? 2.509 9.105 0.520 1.00 97.44 109 ASN A O 1
ATOM 884 N N . ALA A 1 110 ? 3.729 9.176 -1.362 1.00 97.38 110 ALA A N 1
ATOM 885 C CA . ALA A 1 110 ? 4.981 8.770 -0.721 1.00 97.38 110 ALA A CA 1
ATOM 886 C C . ALA A 1 110 ? 5.448 9.822 0.298 1.00 97.38 110 ALA A C 1
ATOM 888 O O . ALA A 1 110 ? 5.782 9.480 1.430 1.00 97.38 110 ALA A O 1
ATOM 889 N N . PHE A 1 111 ? 5.376 11.104 -0.073 1.00 97.25 111 PHE A N 1
ATOM 890 C CA . PHE A 1 111 ? 5.653 12.218 0.828 1.00 97.25 111 PHE A CA 1
ATOM 891 C C . PHE A 1 111 ? 4.718 12.208 2.042 1.00 97.25 111 PHE A C 1
ATOM 893 O O . PHE A 1 111 ? 5.195 12.259 3.167 1.00 97.25 111 PHE A O 1
ATOM 900 N N . SER A 1 112 ? 3.404 12.058 1.849 1.00 97.69 112 SER A N 1
ATOM 901 C CA . SER A 1 112 ? 2.449 12.007 2.963 1.00 97.69 112 SER A CA 1
ATOM 902 C C . SER A 1 112 ? 2.681 10.814 3.891 1.00 97.69 112 SER A C 1
ATOM 904 O O . SER A 1 112 ? 2.565 10.963 5.101 1.00 97.69 112 SER A O 1
ATOM 906 N N . ILE A 1 113 ? 3.028 9.636 3.364 1.00 97.62 113 ILE A N 1
ATOM 907 C CA . ILE A 1 113 ? 3.345 8.465 4.199 1.00 97.62 113 ILE A CA 1
ATOM 908 C C . ILE A 1 113 ? 4.583 8.738 5.065 1.00 97.62 113 ILE A C 1
ATOM 910 O O . ILE A 1 113 ? 4.598 8.384 6.241 1.00 97.62 113 ILE A O 1
ATOM 914 N N . LYS A 1 114 ? 5.603 9.395 4.512 1.00 96.81 114 LYS A N 1
ATOM 915 C CA . LYS A 1 114 ? 6.832 9.701 5.245 1.00 96.81 114 LYS A CA 1
ATOM 916 C C . LYS A 1 114 ? 6.654 10.851 6.239 1.00 96.81 114 LYS A C 1
ATOM 918 O O . LYS A 1 114 ? 6.928 10.693 7.420 1.00 96.81 114 LYS A O 1
ATOM 923 N N . GLU A 1 115 ? 6.179 11.996 5.764 1.00 96.00 115 GLU A N 1
ATOM 924 C CA . GLU A 1 115 ? 6.200 13.253 6.518 1.00 96.00 115 GLU A CA 1
ATOM 925 C C . GLU A 1 115 ? 4.914 13.484 7.324 1.00 96.00 115 GLU A C 1
ATOM 927 O O . GLU A 1 115 ? 4.977 13.902 8.474 1.00 96.00 115 GLU A O 1
ATOM 932 N N . GLU A 1 116 ? 3.733 13.195 6.761 1.00 96.19 116 GLU A N 1
ATOM 933 C CA . GLU A 1 116 ? 2.456 13.437 7.460 1.00 96.19 116 GLU A CA 1
ATOM 934 C C . GLU A 1 116 ? 2.083 12.286 8.406 1.00 96.19 116 GLU A C 1
ATOM 936 O O . GLU A 1 116 ? 1.516 12.514 9.474 1.00 96.19 116 GLU A O 1
ATOM 941 N N . MET A 1 117 ? 2.386 11.043 8.017 1.00 97.19 117 MET A N 1
ATOM 942 C CA . MET A 1 117 ? 2.122 9.852 8.833 1.00 97.19 117 MET A CA 1
ATOM 943 C C . MET A 1 117 ? 3.332 9.428 9.679 1.00 97.19 117 MET A C 1
ATOM 945 O O . MET A 1 117 ? 3.196 8.598 10.574 1.00 97.19 117 MET A O 1
ATOM 949 N N . GLY A 1 118 ? 4.517 9.986 9.422 1.00 96.75 118 GLY A N 1
ATOM 950 C CA . GLY A 1 118 ? 5.710 9.740 10.232 1.00 96.75 118 GLY A CA 1
ATOM 951 C C . GLY A 1 118 ? 6.310 8.339 10.090 1.00 96.75 118 GLY A C 1
ATOM 952 O O . GLY A 1 118 ? 7.013 7.906 10.998 1.00 96.75 118 GLY A O 1
ATOM 953 N N . PHE A 1 119 ? 6.034 7.608 9.002 1.00 97.62 119 PHE A N 1
ATOM 954 C CA . PHE A 1 119 ? 6.747 6.356 8.733 1.00 97.62 119 PHE A CA 1
ATOM 955 C C . PHE A 1 119 ? 8.184 6.656 8.304 1.00 97.62 119 PHE A C 1
ATOM 957 O O . PHE A 1 119 ? 8.439 7.523 7.463 1.00 97.62 119 PHE A O 1
ATOM 964 N N . THR A 1 120 ? 9.135 5.886 8.822 1.00 97.06 120 THR A N 1
ATOM 965 C CA . THR A 1 120 ? 10.515 5.928 8.336 1.00 97.06 120 THR A CA 1
ATOM 966 C C . THR A 1 120 ? 10.600 5.457 6.882 1.00 97.06 120 THR A C 1
ATOM 968 O O . THR A 1 120 ? 9.688 4.825 6.340 1.00 97.06 120 THR A O 1
ATOM 971 N N . VAL A 1 121 ? 11.726 5.740 6.223 1.00 95.50 121 VAL A N 1
ATOM 972 C CA . VAL A 1 121 ? 11.953 5.315 4.833 1.00 95.50 121 VAL A CA 1
ATOM 973 C C . VAL A 1 121 ? 11.851 3.794 4.696 1.00 95.50 121 VAL A C 1
ATOM 975 O O . VAL A 1 121 ? 11.236 3.310 3.747 1.00 95.50 121 VAL A O 1
ATOM 978 N N . ASP A 1 122 ? 12.398 3.037 5.645 1.00 96.19 122 ASP A N 1
ATOM 979 C CA . ASP A 1 122 ? 12.367 1.576 5.586 1.00 96.19 122 ASP A CA 1
ATOM 980 C C . ASP A 1 122 ? 10.981 1.012 5.911 1.00 96.19 122 ASP A C 1
ATOM 982 O O . ASP A 1 122 ? 10.515 0.106 5.217 1.00 96.19 122 ASP A O 1
ATOM 986 N N . GLU A 1 123 ? 10.256 1.592 6.871 1.00 96.88 123 GLU A N 1
ATOM 987 C CA . GLU A 1 123 ? 8.863 1.212 7.128 1.00 96.88 123 GLU A CA 1
ATOM 988 C C . GLU A 1 123 ? 7.965 1.507 5.925 1.00 96.88 123 GLU A C 1
ATOM 990 O O . GLU A 1 123 ? 7.152 0.661 5.545 1.00 96.88 123 GLU A O 1
ATOM 995 N N . MET A 1 124 ? 8.148 2.659 5.268 1.00 96.25 124 MET A N 1
ATOM 996 C CA . MET A 1 124 ? 7.444 2.993 4.032 1.00 96.25 124 MET A CA 1
ATOM 997 C C . MET A 1 124 ? 7.717 1.941 2.953 1.00 96.25 124 MET A C 1
ATOM 999 O O . MET A 1 124 ? 6.769 1.470 2.323 1.00 96.25 124 MET A O 1
ATOM 1003 N N . LYS A 1 125 ? 8.975 1.519 2.750 1.00 96.19 125 LYS A N 1
ATOM 1004 C CA . LYS A 1 125 ? 9.295 0.444 1.794 1.00 96.19 125 LYS A CA 1
ATOM 1005 C C . LYS A 1 125 ? 8.524 -0.826 2.118 1.00 96.19 125 LYS A C 1
ATOM 1007 O O . LYS A 1 125 ? 7.824 -1.332 1.245 1.00 96.19 125 LYS A O 1
ATOM 1012 N N . GLN A 1 126 ? 8.583 -1.309 3.360 1.00 95.81 126 GLN A N 1
ATOM 1013 C CA . GLN A 1 126 ? 7.871 -2.526 3.772 1.00 95.81 126 GLN A CA 1
ATOM 1014 C C . GLN A 1 126 ? 6.357 -2.407 3.543 1.00 95.81 126 GLN A C 1
ATOM 1016 O O . GLN A 1 126 ? 5.711 -3.304 2.996 1.00 95.81 126 GLN A O 1
ATOM 1021 N N . LEU A 1 127 ? 5.795 -1.251 3.876 1.00 96.12 127 LEU A N 1
ATOM 1022 C CA . LEU A 1 127 ? 4.384 -0.935 3.714 1.00 96.12 127 LEU A CA 1
ATOM 1023 C C . LEU A 1 127 ? 3.960 -0.933 2.231 1.00 96.12 127 LEU A C 1
ATOM 1025 O O . LEU A 1 127 ? 2.921 -1.509 1.882 1.00 96.12 127 LEU A O 1
ATOM 1029 N N . ILE A 1 128 ? 4.788 -0.387 1.334 1.00 96.56 128 ILE A N 1
ATOM 1030 C CA . ILE A 1 128 ? 4.564 -0.424 -0.120 1.00 96.56 128 ILE A CA 1
ATOM 1031 C C . ILE A 1 128 ? 4.785 -1.823 -0.708 1.00 96.56 128 ILE A C 1
ATOM 1033 O O . ILE A 1 128 ? 4.025 -2.223 -1.590 1.00 96.56 128 ILE A O 1
ATOM 1037 N N . MET A 1 129 ? 5.751 -2.598 -0.211 1.00 95.81 129 MET A N 1
ATOM 1038 C CA . MET A 1 129 ? 5.993 -3.981 -0.648 1.00 95.81 129 MET A CA 1
ATOM 1039 C C . MET A 1 129 ? 4.773 -4.883 -0.404 1.00 95.81 129 MET A C 1
ATOM 1041 O O . MET A 1 129 ? 4.481 -5.770 -1.214 1.00 95.81 129 MET A O 1
ATOM 1045 N N . VAL A 1 130 ? 4.025 -4.625 0.675 1.00 95.56 130 VAL A N 1
ATOM 1046 C CA . VAL A 1 130 ? 2.779 -5.332 1.012 1.00 95.56 130 VAL A CA 1
ATOM 1047 C C . VAL A 1 130 ? 1.570 -4.738 0.282 1.00 95.56 130 VAL A C 1
ATOM 1049 O O . VAL A 1 130 ? 0.752 -5.479 -0.276 1.00 95.56 130 VAL A O 1
ATOM 1052 N N . CYS A 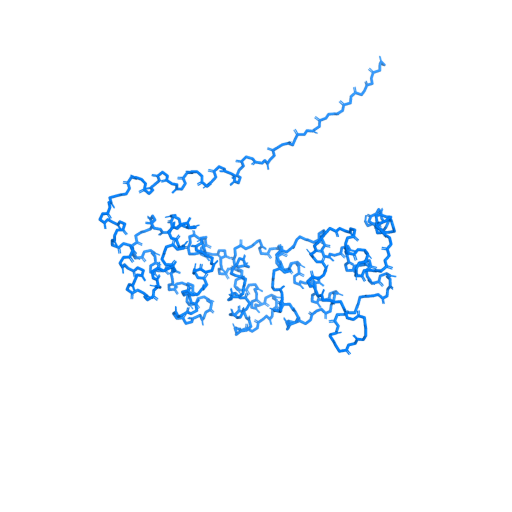1 131 ? 1.434 -3.408 0.256 1.00 96.12 131 CYS A N 1
ATOM 1053 C CA . CYS A 1 131 ? 0.263 -2.724 -0.295 1.00 96.12 131 CYS A CA 1
ATOM 1054 C C . CYS A 1 131 ? 0.637 -1.572 -1.253 1.00 96.12 131 CYS A C 1
ATOM 1056 O O . CYS A 1 131 ? 0.389 -0.402 -0.944 1.00 96.12 131 CYS A O 1
ATOM 1058 N N . PRO A 1 132 ? 1.099 -1.871 -2.489 1.00 96.56 132 PRO A N 1
ATOM 1059 C CA . PRO A 1 132 ? 1.476 -0.846 -3.474 1.00 96.56 132 PRO A CA 1
ATOM 1060 C C . PRO A 1 132 ? 0.356 0.141 -3.813 1.00 96.56 132 PRO A C 1
ATOM 1062 O O . PRO A 1 132 ?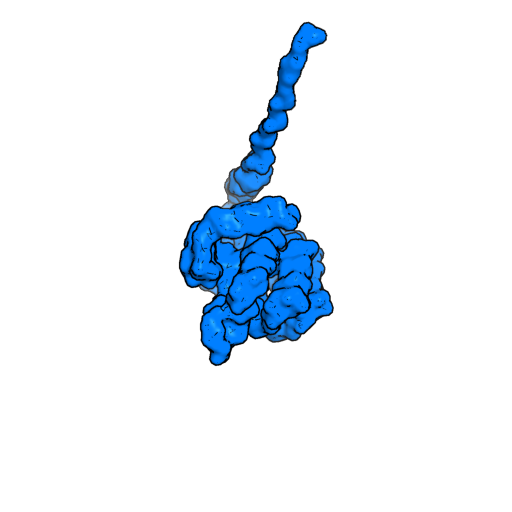 0.590 1.276 -4.220 1.00 96.56 132 PRO A O 1
ATOM 1065 N N . LYS A 1 133 ? -0.898 -0.293 -3.641 1.00 96.25 133 LYS A N 1
ATOM 1066 C CA . LYS A 1 133 ? -2.088 0.514 -3.917 1.00 96.25 133 LYS A CA 1
ATOM 1067 C C . LYS A 1 133 ? -2.213 1.737 -2.998 1.00 96.25 133 LYS A C 1
ATOM 1069 O O . LYS A 1 133 ? -3.045 2.595 -3.282 1.00 96.25 133 LYS A O 1
ATOM 1074 N N . LEU A 1 134 ? -1.435 1.838 -1.919 1.00 96.69 134 LEU A N 1
ATOM 1075 C CA . LEU A 1 134 ? -1.386 3.047 -1.090 1.00 96.69 134 LEU A CA 1
ATOM 1076 C C . LEU A 1 134 ? -0.905 4.262 -1.889 1.00 96.69 134 LEU A C 1
ATOM 1078 O O . LEU A 1 134 ? -1.516 5.319 -1.793 1.00 96.69 134 LEU A O 1
ATOM 1082 N N . LEU A 1 135 ? 0.059 4.072 -2.793 1.00 96.94 135 LEU A N 1
ATOM 1083 C CA . LEU A 1 135 ? 0.628 5.140 -3.627 1.00 96.94 135 LEU A CA 1
ATOM 1084 C C . LEU A 1 135 ? -0.352 5.747 -4.633 1.00 96.94 135 LEU A C 1
ATOM 1086 O O . LEU A 1 135 ? -0.117 6.835 -5.147 1.00 96.94 135 LEU A O 1
ATOM 1090 N N . ILE A 1 136 ? -1.452 5.058 -4.926 1.00 95.44 136 ILE A N 1
ATOM 1091 C CA . ILE A 1 136 ? -2.475 5.518 -5.877 1.00 95.44 136 ILE A CA 1
ATOM 1092 C C . ILE A 1 136 ? -3.830 5.766 -5.209 1.00 95.44 136 ILE A C 1
ATOM 1094 O O . ILE A 1 136 ? -4.828 6.003 -5.888 1.00 95.44 136 ILE A O 1
ATOM 1098 N N . SER A 1 137 ? -3.896 5.632 -3.885 1.00 95.06 137 SER A N 1
ATOM 1099 C CA . SER A 1 137 ? -5.115 5.918 -3.135 1.00 95.06 137 SER A CA 1
ATOM 1100 C C . SER A 1 137 ? -5.299 7.428 -2.992 1.00 95.06 137 SER A C 1
ATOM 1102 O O . SER A 1 137 ? -4.366 8.203 -3.196 1.00 95.06 137 SER A O 1
ATOM 1104 N N . SER A 1 138 ? -6.517 7.861 -2.666 1.00 95.06 138 SER A N 1
ATOM 1105 C CA . SER A 1 138 ? -6.758 9.268 -2.338 1.00 95.06 138 SER A CA 1
ATOM 1106 C C . SER A 1 138 ? -5.920 9.648 -1.117 1.00 95.06 138 SER A C 1
ATOM 1108 O O . SER A 1 138 ? -6.072 9.016 -0.069 1.00 95.06 138 SER A O 1
ATOM 1110 N N . ARG A 1 139 ? -5.073 10.677 -1.265 1.00 95.38 139 ARG A N 1
ATOM 1111 C CA . ARG A 1 139 ? -4.226 11.206 -0.188 1.00 95.38 139 ARG A CA 1
ATOM 1112 C C . ARG A 1 139 ? -5.060 11.547 1.047 1.00 95.38 139 ARG A C 1
ATOM 1114 O O . ARG A 1 139 ? -4.768 11.081 2.141 1.00 95.38 139 ARG A O 1
ATOM 1121 N N . ASP A 1 140 ? -6.159 12.272 0.848 1.00 95.06 140 ASP A N 1
ATOM 1122 C CA . ASP A 1 140 ? -7.052 12.666 1.941 1.00 95.06 140 ASP A CA 1
ATOM 1123 C C . ASP A 1 140 ? -7.629 11.457 2.676 1.00 95.06 140 ASP A C 1
ATOM 1125 O O . ASP A 1 140 ? -7.712 11.470 3.899 1.00 95.06 140 ASP A O 1
ATOM 1129 N N . ASN A 1 141 ? -7.997 10.390 1.956 1.00 95.00 141 ASN A N 1
ATOM 1130 C CA . ASN A 1 141 ? -8.506 9.178 2.594 1.00 95.00 141 ASN A CA 1
ATOM 1131 C C . ASN A 1 141 ? -7.431 8.496 3.447 1.00 95.00 141 ASN A C 1
ATOM 1133 O O . ASN A 1 141 ? -7.716 8.122 4.579 1.00 95.00 141 ASN A O 1
ATOM 1137 N N . ILE A 1 142 ? -6.217 8.316 2.913 1.00 97.12 142 ILE A N 1
ATOM 1138 C CA . ILE A 1 142 ? -5.153 7.604 3.637 1.00 97.12 142 ILE A CA 1
ATOM 1139 C C . ILE A 1 142 ? -4.657 8.400 4.848 1.00 97.12 142 ILE A C 1
ATOM 1141 O O . ILE A 1 142 ? -4.442 7.811 5.903 1.00 97.12 142 ILE A O 1
ATOM 1145 N N . VAL A 1 143 ? -4.550 9.729 4.735 1.00 96.88 143 VAL A N 1
ATOM 1146 C CA . VAL A 1 143 ? -4.134 10.603 5.842 1.00 96.88 143 VAL A CA 1
ATOM 1147 C C . VAL A 1 143 ? -5.213 10.664 6.920 1.00 96.88 143 VAL A C 1
ATOM 1149 O O . VAL A 1 143 ? -4.891 10.536 8.099 1.00 96.88 143 VAL A O 1
ATOM 1152 N N . LYS A 1 144 ? -6.498 10.783 6.553 1.00 96.69 144 LYS A N 1
ATOM 1153 C CA . LYS A 1 144 ? -7.607 10.732 7.524 1.00 96.69 144 LYS A CA 1
ATOM 1154 C C . LYS A 1 144 ? -7.677 9.386 8.241 1.00 96.69 144 LYS A C 1
ATOM 1156 O O . LYS A 1 144 ? -7.805 9.362 9.463 1.00 96.69 144 LYS A O 1
ATOM 1161 N N . ALA A 1 145 ? -7.542 8.283 7.503 1.00 97.44 145 ALA A N 1
ATOM 1162 C CA . ALA A 1 145 ? -7.520 6.947 8.089 1.00 97.44 145 ALA A CA 1
ATOM 1163 C C . ALA A 1 145 ? -6.352 6.773 9.058 1.00 97.44 145 ALA A C 1
ATOM 1165 O O . ALA A 1 145 ? -6.570 6.345 10.187 1.00 97.44 145 ALA A O 1
ATOM 1166 N N . PHE A 1 146 ? -5.139 7.163 8.657 1.00 97.94 146 PHE A N 1
ATOM 1167 C CA . PHE A 1 146 ? -3.977 7.127 9.540 1.00 97.94 146 PHE A CA 1
ATOM 1168 C C . PHE A 1 146 ? -4.193 7.981 10.792 1.00 97.94 146 PHE A C 1
ATOM 1170 O O . PHE A 1 146 ? -3.997 7.498 11.900 1.00 97.94 146 PHE A O 1
ATOM 1177 N N . THR A 1 147 ? -4.640 9.227 10.620 1.00 97.56 147 THR A N 1
ATOM 1178 C CA . THR A 1 147 ? -4.819 10.179 11.724 1.00 97.56 147 THR A CA 1
ATOM 1179 C C . THR A 1 147 ? -5.768 9.621 12.776 1.00 97.56 147 THR A C 1
ATOM 1181 O O . THR A 1 147 ? -5.416 9.605 13.950 1.00 97.56 147 THR A O 1
ATOM 1184 N N . TYR A 1 148 ? -6.926 9.105 12.361 1.00 97.81 148 TYR A N 1
ATOM 1185 C CA . TYR A 1 148 ? -7.881 8.494 13.280 1.00 97.81 148 TYR A CA 1
ATOM 1186 C C . TYR A 1 148 ? -7.302 7.237 13.943 1.00 97.81 148 TYR A C 1
ATOM 1188 O O . TYR A 1 148 ? -7.289 7.115 15.163 1.00 97.81 148 TYR A O 1
ATOM 1196 N N . LEU A 1 149 ? -6.780 6.300 13.148 1.00 97.38 149 LEU A N 1
ATOM 1197 C CA . LEU A 1 149 ? -6.317 5.009 13.657 1.00 97.38 149 LEU A CA 1
ATOM 1198 C C . LEU A 1 149 ? -5.110 5.137 14.597 1.00 97.38 149 LEU A C 1
ATOM 1200 O O . LEU A 1 149 ? -4.999 4.384 15.558 1.00 97.38 149 LEU A O 1
ATOM 1204 N N . HIS A 1 150 ? -4.214 6.083 14.331 1.00 97.38 150 HIS A N 1
ATOM 1205 C CA . HIS A 1 150 ? -3.028 6.303 15.147 1.00 97.38 150 HIS A CA 1
ATOM 1206 C C . HIS A 1 150 ? -3.321 7.188 16.363 1.00 97.38 150 HIS A C 1
ATOM 1208 O O . HIS A 1 150 ? -2.968 6.821 17.479 1.00 97.38 150 HIS A O 1
ATOM 1214 N N . LYS A 1 151 ? -3.985 8.339 16.168 1.00 95.06 151 LYS A N 1
ATOM 1215 C CA . LYS A 1 151 ? -4.186 9.324 17.244 1.00 95.06 151 LYS A CA 1
ATOM 1216 C C . LYS A 1 151 ? -5.393 9.021 18.125 1.00 95.06 151 LYS A C 1
ATOM 1218 O O . LYS A 1 151 ? -5.312 9.234 19.326 1.00 95.06 151 LYS A O 1
ATOM 1223 N N . GLU A 1 152 ? -6.499 8.556 17.543 1.00 94.31 152 GLU A N 1
ATOM 1224 C CA . GLU A 1 152 ? -7.732 8.279 18.295 1.00 94.31 152 GLU A CA 1
ATOM 1225 C C . GLU A 1 152 ? -7.824 6.809 18.717 1.00 94.31 152 GLU A C 1
ATOM 1227 O O . GLU A 1 152 ? -8.167 6.527 19.861 1.00 94.31 152 GLU A O 1
ATOM 1232 N N . ALA A 1 153 ? -7.481 5.868 17.829 1.00 94.38 153 ALA A N 1
ATOM 1233 C CA . ALA A 1 153 ? -7.522 4.434 18.139 1.00 94.38 153 ALA A CA 1
ATOM 1234 C C . ALA A 1 153 ? -6.224 3.874 18.750 1.00 94.38 153 ALA A C 1
ATOM 1236 O O . ALA A 1 153 ? -6.164 2.690 19.080 1.00 94.38 153 ALA A O 1
ATOM 1237 N N . GLY A 1 154 ? -5.182 4.701 18.892 1.00 95.12 154 GLY A N 1
ATOM 1238 C CA . GLY A 1 154 ? -3.934 4.335 19.568 1.00 95.12 154 GLY A CA 1
ATOM 1239 C C . GLY A 1 154 ? -3.107 3.249 18.871 1.00 95.12 154 GLY A C 1
ATOM 1240 O O . GLY A 1 154 ? -2.249 2.639 19.506 1.00 95.12 154 GLY A O 1
ATOM 1241 N N . LEU A 1 155 ? -3.347 2.967 17.584 1.00 96.06 155 LEU A N 1
ATOM 1242 C CA . LEU A 1 155 ? -2.583 1.956 16.852 1.00 96.06 155 LEU A CA 1
ATOM 1243 C C . LEU A 1 155 ? -1.174 2.461 16.538 1.00 96.06 155 LEU A C 1
ATOM 1245 O O . LEU A 1 155 ? -1.002 3.480 15.875 1.00 96.06 155 LEU A O 1
ATOM 1249 N N . SER A 1 156 ? -0.157 1.703 16.931 1.00 95.75 156 SER A N 1
ATOM 1250 C CA . SER A 1 156 ? 1.240 1.946 16.561 1.00 95.75 156 SER A CA 1
ATOM 1251 C C . SER A 1 156 ? 1.492 1.758 15.059 1.00 95.75 156 SER A C 1
ATOM 1253 O O . SER A 1 156 ? 0.787 1.005 14.375 1.00 95.75 156 SER A O 1
ATOM 1255 N N . HIS A 1 157 ? 2.567 2.369 14.547 1.00 96.38 157 HIS A N 1
ATOM 1256 C CA . HIS A 1 157 ? 3.061 2.143 13.182 1.00 96.38 157 HIS A CA 1
ATOM 1257 C C . HIS A 1 157 ? 3.261 0.655 12.888 1.00 96.38 157 HIS A C 1
ATOM 1259 O O . HIS A 1 157 ? 2.806 0.170 11.853 1.00 96.38 157 HIS A O 1
ATOM 1265 N N . ALA A 1 158 ? 3.822 -0.098 13.839 1.00 94.25 158 ALA A N 1
ATOM 1266 C CA . ALA A 1 158 ? 4.030 -1.538 13.710 1.00 94.25 158 ALA A CA 1
ATOM 1267 C C . ALA A 1 158 ? 2.714 -2.310 13.494 1.00 94.25 158 ALA A C 1
ATOM 1269 O O . ALA A 1 158 ? 2.639 -3.177 12.622 1.00 94.25 158 ALA A O 1
ATOM 1270 N N . GLN A 1 159 ? 1.648 -1.980 14.230 1.00 94.19 159 GLN A N 1
ATOM 1271 C CA . GLN A 1 159 ? 0.330 -2.603 14.039 1.00 94.19 159 GLN A CA 1
ATOM 1272 C C . GLN A 1 159 ? -0.290 -2.232 12.686 1.00 94.19 159 GLN A C 1
ATOM 1274 O O . GLN A 1 159 ? -0.875 -3.086 12.017 1.00 94.19 159 GLN A O 1
ATOM 1279 N N . LEU A 1 160 ? -0.135 -0.983 12.242 1.00 95.88 160 LEU A N 1
ATOM 1280 C CA . LEU A 1 160 ? -0.613 -0.542 10.928 1.00 95.88 160 LEU A CA 1
ATOM 1281 C C . LEU A 1 160 ? 0.138 -1.239 9.782 1.00 95.88 160 LEU A C 1
ATOM 1283 O O . LEU A 1 160 ? -0.468 -1.572 8.762 1.00 95.88 160 LEU A O 1
ATOM 1287 N N . MET A 1 161 ? 1.427 -1.531 9.963 1.00 94.62 161 MET A N 1
ATOM 1288 C CA . MET A 1 161 ? 2.246 -2.262 8.991 1.00 94.62 161 MET A CA 1
ATOM 1289 C C . MET A 1 161 ? 1.863 -3.737 8.851 1.00 94.62 161 MET A C 1
ATOM 1291 O O . MET A 1 161 ? 2.016 -4.294 7.766 1.00 94.62 161 MET A O 1
ATOM 1295 N N . GLN A 1 162 ? 1.324 -4.370 9.898 1.00 92.31 162 GLN A N 1
ATOM 1296 C CA . GLN A 1 162 ? 0.821 -5.749 9.804 1.00 92.31 162 GLN A CA 1
ATOM 1297 C C . GLN A 1 162 ? -0.364 -5.860 8.837 1.00 92.31 162 GLN A C 1
ATOM 1299 O O . GLN A 1 162 ? -0.562 -6.897 8.199 1.00 92.31 162 GLN A O 1
ATOM 1304 N N . PHE A 1 163 ? -1.157 -4.792 8.701 1.00 93.50 163 PHE A N 1
ATOM 1305 C CA . PHE A 1 163 ? -2.278 -4.758 7.770 1.00 93.50 163 PHE A CA 1
ATOM 1306 C C . PHE A 1 163 ? -2.462 -3.376 7.110 1.00 93.50 163 PHE A C 1
ATOM 1308 O O . PHE A 1 163 ? -3.455 -2.686 7.361 1.00 93.50 163 PHE A O 1
ATOM 1315 N N . PRO A 1 164 ? -1.584 -2.989 6.161 1.00 95.12 164 PRO A N 1
ATOM 1316 C CA . PRO A 1 164 ? -1.579 -1.638 5.587 1.00 95.12 164 PRO A CA 1
ATOM 1317 C C . PRO A 1 164 ? -2.832 -1.292 4.779 1.00 95.12 164 PRO A C 1
ATOM 1319 O O . PRO A 1 164 ? -3.117 -0.130 4.492 1.00 95.12 164 PRO A O 1
ATOM 1322 N N . ALA A 1 165 ? -3.601 -2.304 4.370 1.00 94.69 165 ALA A N 1
ATOM 1323 C CA . ALA A 1 165 ? -4.846 -2.107 3.641 1.00 94.69 165 ALA A CA 1
ATOM 1324 C C . ALA A 1 165 ? -5.906 -1.351 4.463 1.00 94.69 165 ALA A C 1
ATOM 1326 O O . ALA A 1 165 ? -6.781 -0.729 3.857 1.00 94.69 165 ALA A O 1
ATOM 1327 N N . ILE A 1 166 ? -5.807 -1.336 5.801 1.00 95.94 166 ILE A N 1
ATOM 1328 C CA . ILE A 1 166 ? -6.715 -0.576 6.671 1.00 95.94 166 ILE A CA 1
ATOM 1329 C C . ILE A 1 166 ? -6.728 0.919 6.323 1.00 95.94 166 ILE A C 1
ATOM 1331 O O . ILE A 1 166 ? -7.803 1.502 6.226 1.00 95.94 166 ILE A O 1
ATOM 1335 N N . LEU A 1 167 ? -5.570 1.497 5.978 1.00 96.88 167 LEU A N 1
ATOM 1336 C CA . LEU A 1 167 ? -5.415 2.915 5.623 1.00 96.88 167 LEU A CA 1
ATOM 1337 C C . LEU A 1 167 ? -6.170 3.305 4.340 1.00 96.88 167 LEU A C 1
ATOM 1339 O O . LEU A 1 167 ? -6.449 4.472 4.090 1.00 96.88 167 LEU A O 1
ATOM 1343 N N . ARG A 1 168 ? -6.523 2.327 3.501 1.00 96.00 168 ARG A N 1
ATOM 1344 C CA . ARG A 1 168 ? -7.301 2.544 2.268 1.00 96.00 168 ARG A CA 1
ATOM 1345 C C . ARG A 1 168 ? -8.800 2.366 2.476 1.00 96.00 168 ARG A C 1
ATOM 1347 O O . ARG A 1 168 ? -9.569 2.522 1.526 1.00 96.00 168 ARG A O 1
ATOM 1354 N N . THR A 1 169 ? -9.210 1.982 3.677 1.00 94.94 169 THR A N 1
ATOM 1355 C CA . THR A 1 169 ? -10.613 1.756 4.009 1.00 94.94 169 THR A CA 1
ATOM 1356 C C . THR A 1 169 ? -11.303 3.101 4.219 1.00 94.94 169 THR A C 1
ATOM 1358 O O . THR A 1 169 ? -10.669 4.089 4.583 1.00 94.94 169 THR A O 1
ATOM 1361 N N . ARG A 1 170 ? -12.604 3.160 3.928 1.00 93.56 170 ARG A N 1
ATOM 1362 C CA . ARG A 1 170 ? -13.411 4.361 4.158 1.00 93.56 170 ARG A CA 1
ATOM 1363 C C . ARG A 1 170 ? -13.677 4.538 5.648 1.00 93.56 170 ARG A C 1
ATOM 1365 O O . ARG A 1 170 ? -13.923 3.553 6.343 1.00 93.56 170 ARG A O 1
ATOM 1372 N N . GLU A 1 171 ? -13.723 5.790 6.088 1.00 94.69 171 GLU A N 1
ATOM 1373 C CA . GLU A 1 171 ? -13.989 6.164 7.482 1.00 94.69 171 GLU A CA 1
ATOM 1374 C C . GLU A 1 171 ? -15.260 5.522 8.044 1.00 94.69 171 GLU A C 1
ATOM 1376 O O . GLU A 1 171 ? -15.232 4.971 9.138 1.00 94.69 171 GLU A O 1
ATOM 1381 N N . CYS A 1 172 ? -16.330 5.453 7.247 1.00 93.69 172 CYS A N 1
ATOM 1382 C CA . CYS A 1 172 ? -17.612 4.868 7.648 1.00 93.69 172 CYS A CA 1
ATOM 1383 C C . CYS A 1 172 ? -17.576 3.365 7.992 1.00 93.69 172 CYS A C 1
ATOM 1385 O O . CYS A 1 172 ? -18.606 2.820 8.367 1.00 93.69 172 CYS A O 1
ATOM 1387 N N . ILE A 1 173 ? -16.439 2.680 7.822 1.00 94.19 173 ILE A N 1
ATOM 1388 C CA . ILE A 1 173 ? -16.274 1.265 8.179 1.00 94.19 173 ILE A CA 1
ATOM 1389 C C . ILE A 1 173 ? -15.528 1.140 9.509 1.00 94.19 173 ILE A C 1
ATOM 1391 O O . ILE A 1 173 ? -16.063 0.583 10.462 1.00 94.19 173 ILE A O 1
ATOM 1395 N N . TYR A 1 174 ? -14.294 1.649 9.586 1.00 95.62 174 TYR A N 1
ATOM 1396 C CA . TYR A 1 174 ? -13.457 1.424 10.768 1.00 95.62 174 TYR A CA 1
ATOM 1397 C C . TYR A 1 174 ? -13.884 2.279 11.963 1.00 95.62 174 TYR A C 1
ATOM 1399 O O . TYR A 1 174 ? -13.808 1.802 13.091 1.00 95.62 174 TYR A O 1
ATOM 1407 N N . LYS A 1 175 ? -14.341 3.518 11.736 1.00 96.75 175 LYS A N 1
ATOM 1408 C CA . LYS A 1 175 ? -14.615 4.478 12.812 1.00 96.75 175 LYS A CA 1
ATOM 1409 C C . LYS A 1 175 ? -15.834 4.086 13.653 1.00 96.75 175 LYS A C 1
ATOM 1411 O O . LYS A 1 175 ? -15.657 3.912 14.855 1.00 96.75 175 LYS A O 1
ATOM 1416 N N . PRO A 1 176 ? -17.010 3.778 13.068 1.00 96.75 176 PRO A N 1
ATOM 1417 C CA . PRO A 1 176 ? -18.150 3.333 13.868 1.00 96.75 176 PRO A CA 1
ATOM 1418 C C . PRO A 1 176 ? -17.879 2.022 14.616 1.00 96.75 176 PRO A C 1
ATOM 1420 O O . PRO A 1 176 ? -18.344 1.826 15.733 1.00 96.75 176 PRO A O 1
ATOM 1423 N N . ARG A 1 177 ? -17.115 1.097 14.018 1.00 97.19 177 ARG A N 1
ATOM 1424 C CA . ARG A 1 177 ? -16.733 -0.163 14.675 1.00 97.19 177 ARG A CA 1
ATOM 1425 C C . ARG A 1 177 ? -15.781 0.069 15.845 1.00 97.19 177 ARG A C 1
ATOM 1427 O O . ARG A 1 177 ? -15.971 -0.528 16.900 1.00 97.19 177 ARG A O 1
ATOM 1434 N N . HIS A 1 178 ? -14.794 0.944 15.669 1.00 97.44 178 HIS A N 1
ATOM 1435 C CA . HIS A 1 178 ? -13.885 1.358 16.731 1.00 97.44 178 HIS A CA 1
ATOM 1436 C C . HIS A 1 178 ? -14.649 2.009 17.897 1.00 97.44 178 HIS A C 1
ATOM 1438 O O . HIS A 1 178 ? -14.549 1.538 19.027 1.00 97.44 178 HIS A O 1
ATOM 1444 N N . GLU A 1 179 ? -15.472 3.026 17.624 1.00 97.31 179 GLU A N 1
ATOM 1445 C CA . GLU A 1 179 ? -16.259 3.745 18.640 1.00 97.31 179 GLU A CA 1
ATOM 1446 C C . GLU A 1 179 ? -17.214 2.818 19.397 1.00 97.31 179 GLU A C 1
ATOM 1448 O O . GLU A 1 179 ? -17.371 2.925 20.614 1.00 97.31 179 GLU A O 1
ATOM 1453 N N . PHE A 1 180 ? -17.809 1.851 18.699 1.00 97.50 180 PHE A N 1
ATOM 1454 C CA . PHE A 1 180 ? -18.653 0.854 19.339 1.00 97.50 180 PHE A CA 1
ATOM 1455 C C . PHE A 1 180 ? -17.867 -0.053 20.294 1.00 97.50 180 PHE A C 1
ATOM 1457 O O . PHE A 1 180 ? -18.328 -0.315 21.404 1.00 97.50 180 PHE A O 1
ATOM 1464 N N . LEU A 1 181 ? -16.662 -0.497 19.915 1.00 96.94 181 LEU A N 1
ATOM 1465 C CA . LEU A 1 181 ? -15.795 -1.261 20.819 1.00 96.94 181 LEU A CA 1
ATOM 1466 C C . LEU A 1 181 ? -15.352 -0.430 22.023 1.00 96.94 181 LEU A C 1
ATOM 1468 O O . LEU A 1 181 ? -15.292 -0.974 23.124 1.00 96.94 181 LEU A O 1
ATOM 1472 N N . VAL A 1 182 ? -15.097 0.869 21.846 1.00 96.81 182 VAL A N 1
ATOM 1473 C CA . VAL A 1 182 ? -14.808 1.786 22.961 1.00 96.81 182 VAL A CA 1
ATOM 1474 C C . VAL A 1 182 ? -15.996 1.833 23.922 1.00 96.81 182 VAL A C 1
ATOM 1476 O O . VAL A 1 182 ? -15.817 1.619 25.119 1.00 96.81 182 VAL A O 1
ATOM 1479 N N . ARG A 1 183 ? -17.224 2.002 23.411 1.00 96.00 183 ARG A N 1
ATOM 1480 C CA . ARG A 1 183 ? -18.450 2.018 24.229 1.00 96.00 183 ARG A CA 1
ATOM 1481 C C . ARG A 1 183 ? -18.677 0.715 25.001 1.00 96.00 183 ARG A C 1
ATOM 1483 O O . ARG A 1 183 ? -19.249 0.741 26.085 1.00 96.00 183 ARG A O 1
ATOM 1490 N N . LEU A 1 184 ? -18.242 -0.415 24.448 1.00 95.62 184 LEU A N 1
ATOM 1491 C CA . LEU A 1 184 ? -18.330 -1.729 25.089 1.00 95.62 184 LEU A CA 1
ATOM 1492 C C . LEU A 1 184 ? -17.150 -2.043 26.023 1.00 95.62 184 LEU A C 1
ATOM 1494 O O . LEU A 1 184 ? -17.147 -3.112 26.629 1.00 95.62 184 LEU A O 1
ATOM 1498 N N . GLY A 1 185 ? -16.134 -1.176 26.112 1.00 95.25 185 GLY A N 1
ATOM 1499 C CA . GLY A 1 185 ? -14.901 -1.461 26.855 1.00 95.25 185 GLY A CA 1
ATOM 1500 C C . GLY A 1 185 ? -14.071 -2.599 26.245 1.00 95.25 185 GLY A C 1
ATOM 1501 O O . GLY A 1 185 ? -13.357 -3.298 26.956 1.00 95.25 185 GLY A O 1
ATOM 1502 N N . ARG A 1 186 ? -14.194 -2.827 24.931 1.00 94.81 186 ARG A N 1
ATOM 1503 C CA . ARG A 1 186 ? -13.540 -3.913 24.175 1.00 94.81 186 ARG A CA 1
ATOM 1504 C C . ARG A 1 186 ? -12.505 -3.425 23.159 1.00 94.81 186 ARG A C 1
ATOM 1506 O O . ARG A 1 186 ? -11.977 -4.230 22.397 1.00 94.81 186 ARG A O 1
ATOM 1513 N N . ALA A 1 187 ? -12.225 -2.125 23.112 1.00 95.19 187 ALA A N 1
ATOM 1514 C CA . ALA A 1 187 ? -11.195 -1.553 22.246 1.00 95.19 187 ALA A CA 1
ATOM 1515 C C . ALA A 1 187 ? -9.788 -1.813 22.820 1.00 95.19 187 ALA A C 1
ATOM 1517 O O . ALA A 1 187 ? -9.126 -0.896 23.292 1.00 95.19 187 ALA A O 1
ATOM 1518 N N . GLN A 1 188 ? -9.352 -3.076 22.802 1.00 95.00 188 GLN A N 1
ATOM 1519 C CA . GLN A 1 188 ? -8.004 -3.490 23.189 1.00 95.00 188 GLN A CA 1
ATOM 1520 C C . GLN A 1 188 ? -7.229 -3.924 21.945 1.00 95.00 188 GLN A C 1
ATOM 1522 O O . GLN A 1 188 ? -7.534 -4.956 21.352 1.00 95.00 188 GLN A O 1
ATOM 1527 N N . TYR A 1 189 ? -6.231 -3.140 21.545 1.00 94.62 189 TYR A N 1
ATOM 1528 C CA . TYR A 1 189 ? -5.414 -3.417 20.363 1.00 94.62 189 TYR A CA 1
ATOM 1529 C C . TYR A 1 189 ? -4.006 -3.919 20.703 1.00 94.62 189 TYR A C 1
ATOM 1531 O O . TYR A 1 189 ? -3.278 -4.287 19.787 1.00 94.62 189 TYR A O 1
ATOM 1539 N N . ASP A 1 190 ? -3.601 -3.978 21.971 1.00 92.94 190 ASP A N 1
ATOM 1540 C CA . ASP A 1 190 ? -2.323 -4.562 22.381 1.00 92.94 190 ASP A CA 1
ATOM 1541 C C . ASP A 1 190 ? -2.372 -6.100 22.269 1.00 92.94 190 ASP A C 1
ATOM 1543 O O . ASP A 1 190 ? -3.189 -6.733 22.942 1.00 92.94 190 ASP A O 1
ATOM 1547 N N . PRO A 1 191 ? -1.511 -6.730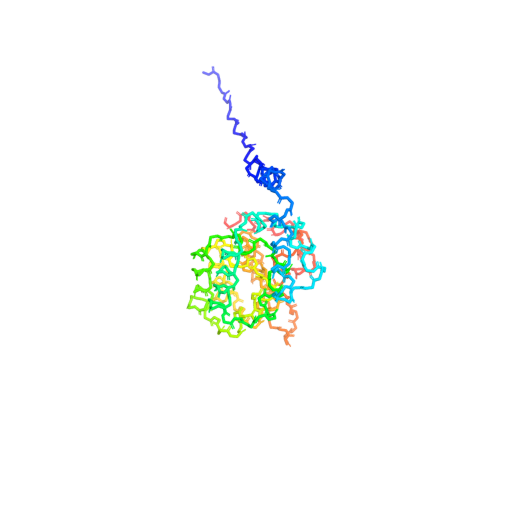 21.443 1.00 91.38 191 PRO A N 1
ATOM 1548 C CA . PRO A 1 191 ? -1.440 -8.186 21.326 1.00 91.38 191 PRO A CA 1
ATOM 1549 C C . PRO A 1 191 ? -1.052 -8.918 22.617 1.00 91.38 191 PRO A C 1
ATOM 1551 O O . PRO A 1 191 ? -1.219 -10.135 22.684 1.00 91.38 191 PRO A O 1
ATOM 1554 N N . LYS A 1 192 ? -0.480 -8.217 23.604 1.00 93.50 192 LYS A N 1
ATOM 1555 C CA . LYS A 1 192 ? -0.041 -8.795 24.882 1.00 93.50 192 LYS A CA 1
ATOM 1556 C C . LYS A 1 192 ? -1.148 -8.841 25.934 1.00 93.50 192 LYS A C 1
ATOM 1558 O O . LYS A 1 192 ? -1.020 -9.581 26.905 1.00 93.50 192 LYS A O 1
ATOM 1563 N N . GLU A 1 193 ? -2.218 -8.080 25.737 1.00 93.69 193 GLU A N 1
ATOM 1564 C CA . GLU A 1 193 ? -3.312 -7.946 26.693 1.00 93.69 193 GLU A CA 1
ATOM 1565 C C . GLU A 1 193 ? -4.471 -8.912 26.377 1.00 93.69 193 GLU A C 1
ATOM 1567 O O . GLU A 1 193 ? -4.717 -9.256 25.212 1.00 93.69 193 GLU A O 1
ATOM 1572 N N . PRO A 1 194 ? -5.231 -9.366 27.394 1.00 92.62 194 PRO A N 1
ATOM 1573 C CA . PRO A 1 194 ? -6.398 -10.206 27.170 1.00 92.62 194 PRO A CA 1
ATOM 1574 C C . PRO A 1 194 ? -7.470 -9.454 26.373 1.00 92.62 194 PRO A C 1
ATOM 1576 O O . PRO A 1 194 ? -7.631 -8.241 26.484 1.00 92.62 194 PRO A O 1
ATOM 1579 N N . ASN A 1 195 ? -8.263 -10.203 25.604 1.00 91.31 195 ASN A N 1
ATOM 1580 C CA . ASN A 1 195 ? -9.273 -9.661 24.685 1.00 91.31 195 ASN A CA 1
ATOM 1581 C C . ASN A 1 195 ? -8.698 -8.810 23.538 1.00 91.31 195 ASN A C 1
ATOM 1583 O O . ASN A 1 195 ? -9.411 -7.959 23.006 1.00 91.31 195 ASN A O 1
ATOM 1587 N N . TYR A 1 196 ? -7.450 -9.064 23.129 1.00 94.31 196 TYR A N 1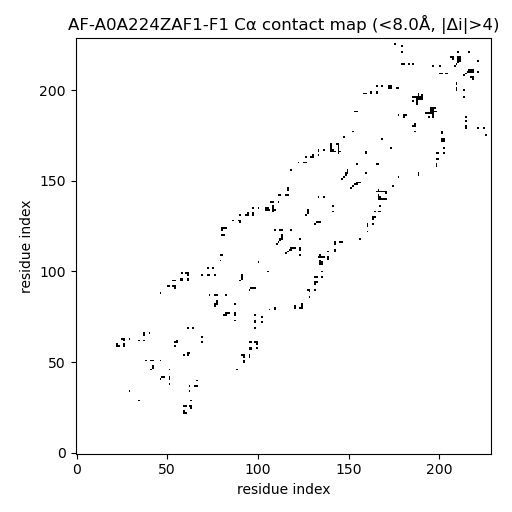
ATOM 1588 C CA . TYR A 1 196 ? -6.855 -8.460 21.939 1.00 94.31 196 TYR A CA 1
ATOM 1589 C C . TYR A 1 196 ? -7.778 -8.546 20.713 1.00 94.31 196 TYR A C 1
ATOM 1591 O O . TYR A 1 196 ? -8.215 -9.622 20.289 1.00 94.31 196 TYR A O 1
ATOM 1599 N N . VAL A 1 197 ? -8.013 -7.391 20.098 1.00 93.88 197 VAL A N 1
ATOM 1600 C CA . VAL A 1 197 ? -8.702 -7.227 18.825 1.00 93.88 197 VAL A CA 1
ATOM 1601 C C . VAL A 1 197 ? -7.672 -6.860 17.766 1.00 93.88 197 VAL A C 1
ATOM 1603 O O . VAL A 1 197 ? -7.016 -5.824 17.829 1.00 93.88 197 VAL A O 1
ATOM 1606 N N . SER A 1 198 ? -7.553 -7.684 16.727 1.00 93.44 198 SER A N 1
ATOM 1607 C CA . SER A 1 198 ? -6.702 -7.331 15.589 1.00 93.44 198 SER A CA 1
ATOM 1608 C C . SER A 1 198 ? -7.260 -6.109 14.846 1.00 93.44 198 SER A C 1
ATOM 1610 O O . SER A 1 198 ? -8.449 -6.108 14.517 1.00 93.44 198 SER A O 1
ATOM 1612 N N . PRO A 1 199 ? -6.430 -5.122 14.446 1.00 92.50 199 PRO A N 1
ATOM 1613 C CA . PRO A 1 199 ? -6.876 -3.992 13.622 1.00 92.50 199 PRO A CA 1
ATOM 1614 C C . PRO A 1 199 ? -7.592 -4.418 12.334 1.00 92.50 199 PRO A C 1
ATOM 1616 O O . PRO A 1 199 ? -8.515 -3.757 11.863 1.00 92.50 199 PRO A O 1
ATOM 1619 N N . LYS A 1 200 ? -7.223 -5.579 11.778 1.00 94.31 200 LYS A N 1
ATOM 1620 C CA . LYS A 1 200 ? -7.885 -6.169 10.608 1.00 94.31 200 LYS A CA 1
ATOM 1621 C C . LYS A 1 200 ? -9.371 -6.465 10.856 1.00 94.31 200 LYS A C 1
ATOM 1623 O O . LYS A 1 200 ? -10.173 -6.374 9.923 1.00 94.31 200 LYS A O 1
ATOM 1628 N N . ALA A 1 201 ? -9.752 -6.799 12.088 1.00 93.31 201 ALA A N 1
ATOM 1629 C CA . ALA A 1 201 ? -11.129 -7.106 12.463 1.00 93.31 201 ALA A CA 1
ATOM 1630 C C . ALA A 1 201 ? -12.057 -5.883 12.342 1.00 93.31 201 ALA A C 1
ATOM 1632 O O . ALA A 1 201 ? -13.238 -6.038 12.034 1.00 93.31 201 ALA A O 1
ATOM 1633 N N . LEU A 1 202 ? -11.515 -4.664 12.468 1.00 93.69 202 LEU A N 1
ATOM 1634 C CA . LEU A 1 202 ? -12.275 -3.422 12.293 1.00 93.69 202 LEU A CA 1
ATOM 1635 C C . LEU A 1 202 ? -12.779 -3.222 10.862 1.00 93.69 202 LEU A C 1
ATOM 1637 O O . LEU A 1 202 ? -13.715 -2.465 10.656 1.00 93.69 202 LEU A O 1
ATOM 1641 N N . VAL A 1 203 ? -12.188 -3.877 9.862 1.00 93.56 203 VAL A N 1
ATOM 1642 C CA . VAL A 1 203 ? -12.526 -3.624 8.448 1.00 93.56 203 VAL A CA 1
ATOM 1643 C C . VAL A 1 203 ? -12.881 -4.872 7.653 1.00 93.56 203 VAL A C 1
ATOM 1645 O O . VAL A 1 203 ? -13.194 -4.782 6.468 1.00 93.56 203 VAL A O 1
ATOM 1648 N N . THR A 1 204 ? -12.837 -6.041 8.287 1.00 91.44 204 THR A N 1
ATOM 1649 C CA . THR A 1 204 ? -13.147 -7.316 7.637 1.00 91.44 204 THR A CA 1
ATOM 1650 C C . THR A 1 204 ? -14.571 -7.754 7.973 1.00 91.44 204 THR A C 1
ATOM 1652 O O . THR A 1 204 ? -15.057 -7.522 9.079 1.00 91.44 204 THR A O 1
ATOM 1655 N N . GLY A 1 205 ? -15.228 -8.418 7.022 1.00 91.00 205 GLY A N 1
ATOM 1656 C CA . GLY A 1 205 ? -16.535 -9.041 7.225 1.00 91.00 205 GLY A CA 1
ATOM 1657 C C . GLY A 1 205 ? -17.708 -8.060 7.282 1.00 91.00 205 GLY A C 1
ATOM 1658 O O . GLY A 1 205 ? -17.543 -6.838 7.296 1.00 91.00 205 GLY A O 1
ATOM 1659 N N . VAL A 1 206 ? -18.911 -8.627 7.301 1.00 94.31 206 VAL A N 1
ATOM 1660 C CA . VAL A 1 206 ? -20.164 -7.886 7.500 1.00 94.31 206 VAL A CA 1
ATOM 1661 C C . VAL A 1 206 ? -20.375 -7.573 8.979 1.00 94.31 206 VAL A C 1
ATOM 1663 O O . VAL A 1 206 ? -19.782 -8.217 9.846 1.00 94.31 206 VAL A O 1
ATOM 1666 N N . ASP A 1 207 ? -21.245 -6.610 9.272 1.00 95.00 207 ASP A N 1
ATOM 1667 C CA . ASP A 1 207 ? -21.472 -6.141 10.643 1.00 95.00 207 ASP A CA 1
ATOM 1668 C C . ASP A 1 207 ? -21.968 -7.250 11.570 1.00 95.00 207 ASP A C 1
ATOM 1670 O O . ASP A 1 207 ? -21.574 -7.281 12.730 1.00 95.00 207 ASP A O 1
ATOM 1674 N N . ALA A 1 208 ? -22.723 -8.223 11.049 1.00 94.81 208 ALA A N 1
ATOM 1675 C CA . ALA A 1 208 ? -23.147 -9.384 11.824 1.00 94.81 208 ALA A CA 1
ATOM 1676 C C . ALA A 1 208 ? -21.970 -10.202 12.371 1.00 94.81 208 ALA A C 1
ATOM 1678 O O . ALA A 1 208 ? -21.881 -10.452 13.571 1.00 94.81 208 ALA A O 1
ATOM 1679 N N . VAL A 1 209 ? -21.015 -10.522 11.496 1.00 94.88 209 VAL A N 1
ATOM 1680 C CA . VAL A 1 209 ? -19.805 -11.277 11.844 1.00 94.88 209 VAL A CA 1
ATOM 1681 C C . VAL A 1 209 ? -18.924 -10.473 12.799 1.00 94.88 209 VAL A C 1
ATOM 1683 O O . VAL A 1 209 ? -18.345 -11.036 13.723 1.00 94.88 209 VAL A O 1
ATOM 1686 N N . PHE A 1 210 ? -18.824 -9.156 12.602 1.00 96.25 210 PHE A N 1
ATOM 1687 C CA . PHE A 1 210 ? -18.107 -8.273 13.521 1.00 96.25 210 PHE A CA 1
ATOM 1688 C C . PHE A 1 210 ? -18.752 -8.261 14.916 1.00 96.25 210 PHE A C 1
ATOM 1690 O O . PHE A 1 210 ? -18.053 -8.415 15.919 1.00 96.25 210 PHE A O 1
ATOM 1697 N N . CYS A 1 211 ? -20.077 -8.129 14.991 1.00 96.12 211 CYS A N 1
ATOM 1698 C CA . CYS A 1 211 ? -20.799 -8.075 16.258 1.00 96.12 211 CYS A CA 1
ATOM 1699 C C . CYS A 1 211 ? -20.668 -9.383 17.043 1.00 96.12 211 CYS A C 1
ATOM 1701 O O . CYS A 1 211 ? -20.350 -9.356 18.230 1.00 96.12 211 CYS A O 1
ATOM 1703 N N . GLU A 1 212 ? -20.827 -10.519 16.369 1.00 94.81 212 GLU A N 1
ATOM 1704 C CA . GLU A 1 212 ? -20.742 -11.845 16.979 1.00 94.81 212 GLU A CA 1
ATOM 1705 C C . GLU A 1 212 ? -19.306 -12.206 17.389 1.00 94.81 212 GLU A C 1
ATOM 1707 O O . GLU A 1 212 ? -19.047 -12.598 18.530 1.00 94.81 212 GLU A O 1
ATOM 1712 N N . ASN A 1 213 ? -18.337 -12.039 16.484 1.00 93.12 213 ASN A N 1
ATOM 1713 C CA . ASN A 1 213 ? -16.985 -12.555 16.704 1.00 93.12 213 ASN A CA 1
ATOM 1714 C C . ASN A 1 213 ? -16.057 -11.581 17.426 1.00 93.12 213 ASN A C 1
ATOM 1716 O O . ASN A 1 213 ? -15.151 -12.040 18.121 1.00 93.12 213 ASN A O 1
ATOM 1720 N N . VAL A 1 214 ? -16.279 -10.271 17.297 1.00 94.50 214 VAL A N 1
ATOM 1721 C CA . VAL A 1 214 ? -15.386 -9.236 17.839 1.00 94.50 214 VAL A CA 1
ATOM 1722 C C . VAL A 1 214 ? -16.047 -8.515 19.005 1.00 94.50 214 VAL A C 1
ATOM 1724 O O . VAL A 1 214 ? -15.544 -8.563 20.124 1.00 94.50 214 VAL A O 1
ATOM 1727 N N . ALA A 1 215 ? -17.204 -7.891 18.772 1.00 94.44 215 ALA A N 1
ATOM 1728 C CA . ALA A 1 215 ? -17.874 -7.089 19.795 1.00 94.44 215 ALA A CA 1
ATOM 1729 C C . ALA A 1 215 ? -18.617 -7.932 20.851 1.00 94.44 215 ALA A C 1
ATOM 1731 O O . ALA A 1 215 ? -18.968 -7.408 21.907 1.00 94.44 215 ALA A O 1
ATOM 1732 N N . LYS A 1 216 ? -18.825 -9.233 20.592 1.00 94.81 216 LYS A N 1
ATOM 1733 C CA . LYS A 1 216 ? -19.540 -10.183 21.464 1.00 94.81 216 LYS A CA 1
ATOM 1734 C C . LYS A 1 216 ? -20.935 -9.675 21.854 1.00 94.81 216 LYS A C 1
ATOM 1736 O O . LYS A 1 216 ? -21.314 -9.699 23.022 1.00 94.81 216 LYS A O 1
ATOM 1741 N N . THR A 1 217 ? -21.678 -9.172 20.869 1.00 95.62 217 THR A N 1
ATOM 1742 C CA . THR A 1 217 ? -23.005 -8.560 21.040 1.00 95.62 217 THR A CA 1
ATOM 1743 C C . THR A 1 217 ? -23.901 -8.802 19.820 1.00 95.62 217 THR A C 1
ATOM 1745 O O . THR A 1 217 ? -23.437 -9.299 18.794 1.00 95.62 217 THR A O 1
ATOM 1748 N N . SER A 1 218 ? -25.188 -8.457 19.917 1.00 95.81 218 SER A N 1
ATOM 1749 C CA .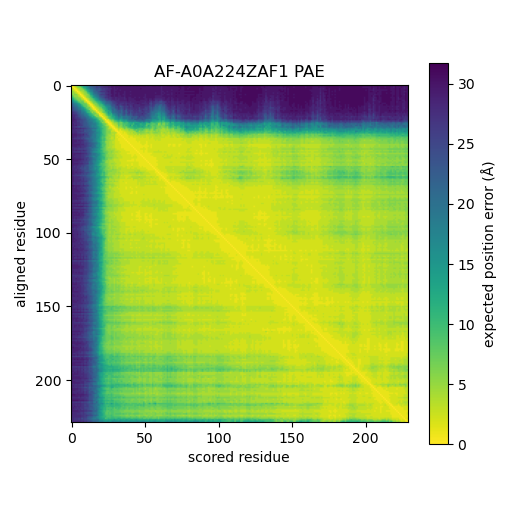 SER A 1 218 ? -26.122 -8.559 18.792 1.00 95.81 218 SER A CA 1
ATOM 1750 C C . SER A 1 218 ? -25.921 -7.434 17.776 1.00 95.81 218 SER A C 1
ATOM 1752 O O . SER A 1 218 ? -25.536 -6.312 18.114 1.00 95.81 218 SER A O 1
ATOM 1754 N N . VAL A 1 219 ? -26.242 -7.731 16.517 1.00 96.38 219 VAL A N 1
ATOM 1755 C CA . VAL A 1 219 ? -26.211 -6.753 15.416 1.00 96.38 219 VAL A CA 1
ATOM 1756 C C . VAL A 1 219 ? -27.209 -5.624 15.651 1.00 96.38 219 VAL A C 1
ATOM 1758 O O . VAL A 1 219 ? -26.944 -4.482 15.293 1.00 96.38 219 VAL A O 1
ATOM 1761 N N . ASP A 1 220 ? -28.332 -5.916 16.307 1.00 96.75 220 ASP A N 1
ATOM 1762 C CA . ASP A 1 220 ? -29.365 -4.923 16.606 1.00 96.75 220 ASP A CA 1
ATOM 1763 C C . ASP A 1 220 ? -28.838 -3.808 17.509 1.00 96.75 220 ASP A C 1
ATOM 1765 O O . ASP A 1 220 ? -29.031 -2.634 17.198 1.00 96.75 220 ASP A O 1
ATOM 1769 N N . LYS A 1 221 ? -28.060 -4.151 18.546 1.00 95.69 221 LYS A N 1
ATOM 1770 C CA . LYS A 1 221 ? -27.404 -3.158 19.414 1.00 95.69 221 LYS A CA 1
ATOM 1771 C C . LYS A 1 221 ? -26.420 -2.281 18.646 1.00 95.69 221 LYS A C 1
ATOM 1773 O O . LYS A 1 221 ? -26.285 -1.094 18.938 1.00 95.69 221 LYS A O 1
ATOM 1778 N N . TYR A 1 222 ? -25.729 -2.852 17.662 1.00 96.69 222 TYR A N 1
ATOM 1779 C CA . TYR A 1 222 ? -24.845 -2.079 16.798 1.00 96.69 222 TYR A CA 1
ATOM 1780 C C . TYR A 1 222 ? -25.631 -1.153 15.864 1.00 96.69 222 TYR A C 1
ATOM 1782 O O . TYR A 1 222 ? -25.303 0.023 15.748 1.00 96.69 222 TYR A O 1
ATOM 1790 N N . ASN A 1 223 ? -26.721 -1.633 15.264 1.00 96.25 223 ASN A N 1
ATOM 1791 C CA . ASN A 1 223 ? -27.597 -0.817 14.423 1.00 96.25 223 ASN A CA 1
ATOM 1792 C C . ASN A 1 223 ? -28.253 0.330 15.205 1.00 96.25 223 ASN A C 1
ATOM 1794 O O . ASN A 1 223 ? -28.395 1.431 14.678 1.00 96.25 223 ASN A O 1
ATOM 1798 N N . GLU A 1 224 ? -28.643 0.095 16.457 1.00 96.75 224 GLU A N 1
ATOM 1799 C CA . GLU A 1 224 ? -29.113 1.141 17.367 1.00 96.75 224 GLU A CA 1
ATOM 1800 C C . GLU A 1 224 ? -28.024 2.178 17.634 1.00 96.75 224 GLU A C 1
ATOM 1802 O O . GLU A 1 224 ? -28.290 3.372 17.525 1.00 96.75 224 GLU A O 1
ATOM 1807 N N . PHE A 1 225 ? -26.789 1.741 17.897 1.00 96.19 225 PHE A N 1
ATOM 1808 C CA . PHE A 1 225 ? -25.644 2.637 18.044 1.00 96.19 225 PHE A CA 1
ATOM 1809 C C . PHE A 1 225 ? -25.405 3.486 16.787 1.00 96.19 225 PHE A C 1
ATOM 1811 O O . PHE A 1 225 ? -25.245 4.700 16.896 1.00 96.19 225 PHE A O 1
ATOM 1818 N N . LEU A 1 226 ? -25.464 2.895 15.592 1.00 94.50 226 LEU A N 1
ATOM 1819 C CA . LEU A 1 226 ? -25.288 3.628 14.334 1.00 94.50 226 LEU A CA 1
ATOM 1820 C C . LEU A 1 226 ? -26.339 4.726 14.112 1.00 94.50 226 LEU A C 1
ATOM 1822 O O . LEU A 1 226 ? -26.063 5.680 13.394 1.00 94.50 226 LEU A O 1
ATOM 1826 N N . ARG A 1 227 ? -27.530 4.623 14.719 1.00 94.50 227 ARG A N 1
ATOM 1827 C CA . ARG A 1 227 ? -28.555 5.684 14.669 1.00 94.50 227 ARG A CA 1
ATOM 1828 C C . ARG A 1 227 ? -28.245 6.871 15.586 1.00 94.50 227 ARG A C 1
ATOM 1830 O O . ARG A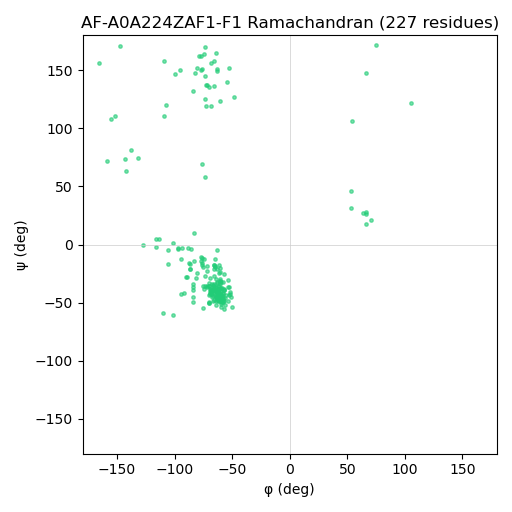 1 227 ? -28.936 7.879 15.493 1.00 94.50 227 ARG A O 1
ATOM 1837 N N . THR A 1 228 ? -27.264 6.738 16.479 1.00 91.88 228 THR A N 1
ATOM 1838 C CA . THR A 1 228 ? -26.859 7.785 17.434 1.00 91.88 228 THR A CA 1
ATOM 1839 C C . THR A 1 228 ? -25.658 8.617 16.974 1.00 91.88 228 THR A C 1
ATOM 1841 O O . THR A 1 228 ? -25.292 9.554 17.678 1.00 91.88 228 THR A O 1
ATOM 1844 N N . LEU A 1 229 ? -25.059 8.270 15.827 1.00 84.81 229 LEU A N 1
ATOM 1845 C CA . LEU A 1 229 ? -23.906 8.946 15.218 1.00 84.81 229 LEU A CA 1
ATOM 1846 C C . LEU A 1 229 ? -24.307 10.070 14.253 1.00 84.81 229 LEU A C 1
ATOM 1848 O O . LEU A 1 229 ? -25.389 9.967 13.631 1.00 84.81 229 LEU A O 1
#

Secondary structure (DSSP, 8-state):
-----------TTHHHHHHHHHHHHHHHTS-HHHHHHHHHHHHHTT--HHHHHHHHHH-GGGGGS-HHHHHHHHHHHHHHTT--HHHHHHHHHHSTTGGGS-HHHHHHHHHIIIIIS---HHHHHHHHHH-GGGGGS-HHHHHHHHHIIIIIS---HHHHHHSGGGGGS-HHHHHHHHHHHHHTT-----TTSTT---GGGGTSS-HHHHIIIII-S-HHHHHHHHTT-

Nearest PDB structures (foldseek):
  3m66-assembly1_A  TM=8.920E-01  e=3.731E-14  Homo sapiens
  7odr-assembly1_y  TM=7.978E-01  e=4.769E-08  Homo sapiens
  4fp9-assembly1_B  TM=7.583E-01  e=2.900E-08  Homo sapiens
  4fzv-assembly1_B  TM=7.996E-01  e=1.354E-06  Homo sapiens
  3mva-assembly1_O  TM=5.056E-01  e=3.683E-04  Homo sapiens

InterPro domains:
  IPR003690 Transcription termination factor, mitochondrial/chloroplastic [PF02536] (34-183)
  IPR003690 Transcription termination factor, mitochondrial/chloroplastic [PTHR13068] (113-213)
  IPR003690 Transcription termination factor, mitochondrial/chloroplastic [SM00733] (18-48)
  IPR003690 Transcription termination factor, mitochondrial/chloroplastic [SM00733] (53-84)
  IPR003690 Transcription termination factor, mitochondrial/chloroplastic [SM00733] (89-120)
  IPR003690 Transcription termination factor, mitochondrial/chloroplastic [SM00733] (125-156)
  IPR003690 Transcription termination factor, mitochondrial/chloroplastic [SM00733] (157-187)
  IPR038538 MTERF superfamily, mitochondrial/chloroplastic [G3DSA:1.25.70.10] (14-229)

Sequence (229 aa):
MPARSRSRSKTGASLLFWNSRRSCEVLLYEPLENLQVRVDYLLSKRFSPEAVTRILSNAPLFLAFRVNSMDYRLGFLQRVLSLSGAEVRHVVTRYPKLPTCKLHSIECNAFSIKEEMGFTVDEMKQLIMVCPKLLISSRDNIVKAFTYLHKEAGLSHAQLMQFPAILRTRECIYKPRHEFLVRLGRAQYDPKEPNYVSPKALVTGVDAVFCENVAKTSVDKYNEFLRTL

Mean predicted aligned error: 8.06 Å